Protein AF-0000000086187458 (afdb_homodimer)

Solvent-accessible surface area (backbone atoms only — not comparable to full-atom values): 12341 Å² total; per-residue (Å²): 127,85,78,85,40,53,39,26,27,28,31,33,50,44,62,75,66,49,87,82,40,74,63,48,74,38,45,26,36,29,45,26,16,54,69,41,45,70,71,40,80,53,44,44,32,29,21,45,37,40,68,75,82,82,78,49,85,61,48,40,62,68,43,38,97,63,44,66,68,91,60,76,35,20,31,37,53,88,44,40,30,48,39,29,49,85,36,50,77,46,74,34,38,40,46,38,69,69,41,50,53,58,51,49,54,46,44,22,54,39,45,62,49,68,59,94,127,84,79,84,40,53,40,26,29,30,29,32,48,44,63,74,66,48,86,82,40,75,63,48,77,36,47,25,37,28,46,25,15,56,70,40,46,70,70,40,79,55,44,45,33,29,19,44,38,39,70,74,82,81,80,49,85,62,48,40,60,69,43,36,97,63,45,66,68,92,59,76,34,22,32,38,54,88,44,40,29,47,39,30,48,86,35,51,78,47,75,35,39,40,47,36,70,68,41,51,53,57,51,49,54,46,45,22,56,39,45,60,50,68,61,91

Sequence (232 aa):
MTELRRGSVIWVELDPVRGREQTGRRPALVVASDLYLAQADTLAIVIPGTTTDRGWPNHVPLRGPDLTLSVPTFAMTEQPRTVARDRIVGTAGQVDVATMRDVDLWLRDFLALPGRMTELRRGSVIWVELDPVRGREQTGRRPALVVASDLYLAQADTLAIVIPGTTTDRGWPNHVPLRGPDLTLSVPTFAMTEQPRTVARDRIVGTAGQVDVATMRDVDLWLRDFLALPGR

Secondary structure (DSSP, 8-state):
-PPP-TTEEEEEE--S--TTS--SEEEEEE-S-HHHHHH-TTEEEEEEEES-----TTEEEP--TT---SS--EEETT--EEEEGGGEEEEEEE--HHHHHHHHHHHHHHHT----/-PPP-TTEEEEEE--S--TTS--SEEEEEE-S-HHHHHH-TTEEEEEEEES-----TTEEEP--TT---SS--EEETT--EEEEGGGEEEEEEE--HHHHHHHHHHHHHHHT----

Foldseek 3Di:
DPQDAQQWKFWFADPDDDDPADGGTFIWGFHDHPVRCVVVVFKTKIFGKDLDCPVDQLFQWFADPQFQDPGTITGNLLHIDMDTPVRTDGTGGGGDPVSSVSSVVSNCVNVVPDDD/DPQDAQQWKFWFADPDDDDPADGGTFIWGFHDHPVRCVVVVFKTKIFGKDLDCPVDQLFQWFADPQFQDPGTITGNLLHIDMDTPVRTDGTGGGGDPVSSVSSVVSNCVNVVVDDD

Structure (mmCIF, N/CA/C/O backbone):
data_AF-0000000086187458-model_v1
#
loop_
_entity.id
_entity.type
_entity.pdbx_description
1 polymer 'mRNA interferase'
#
loop_
_atom_site.group_PDB
_atom_site.id
_atom_site.type_symbol
_atom_site.label_atom_id
_atom_site.label_alt_id
_atom_site.label_comp_id
_atom_site.label_asym_id
_atom_site.label_entity_id
_atom_site.label_seq_id
_atom_site.pdbx_PDB_ins_code
_atom_site.Cartn_x
_atom_site.Cartn_y
_atom_site.Cartn_z
_atom_site.occupancy
_atom_site.B_iso_or_equiv
_atom_site.auth_seq_id
_atom_site.auth_comp_id
_atom_site.auth_asym_id
_atom_site.auth_atom_id
_atom_site.pdbx_PDB_model_num
ATOM 1 N N . MET A 1 1 ? 18.422 -17.141 -2.596 1 48.88 1 MET A N 1
ATOM 2 C CA . MET A 1 1 ? 17.047 -16.656 -2.662 1 48.88 1 MET A CA 1
ATOM 3 C C . MET A 1 1 ? 16.828 -15.812 -3.916 1 48.88 1 MET A C 1
ATOM 5 O O . MET A 1 1 ? 17.641 -14.945 -4.242 1 48.88 1 MET A O 1
ATOM 9 N N . THR A 1 2 ? 15.961 -16.281 -4.844 1 64.44 2 THR A N 1
ATOM 10 C CA . THR A 1 2 ? 15.727 -15.57 -6.098 1 64.44 2 THR A CA 1
ATOM 11 C C . THR A 1 2 ? 15.5 -14.086 -5.84 1 64.44 2 THR A C 1
ATOM 13 O O . THR A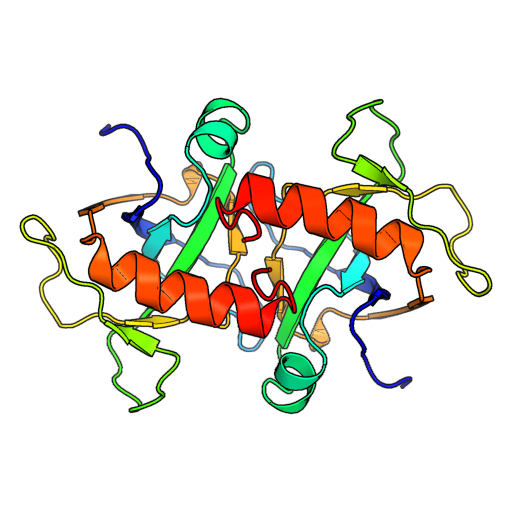 1 2 ? 14.914 -13.711 -4.824 1 64.44 2 THR A O 1
ATOM 16 N N . GLU A 1 3 ? 16.125 -13.297 -6.559 1 87.5 3 GLU A N 1
ATOM 17 C CA . GLU A 1 3 ? 16.031 -11.844 -6.48 1 87.5 3 GLU A CA 1
ATOM 18 C C . GLU A 1 3 ? 14.586 -11.375 -6.637 1 87.5 3 GLU A C 1
ATOM 20 O O . GLU A 1 3 ? 13.883 -11.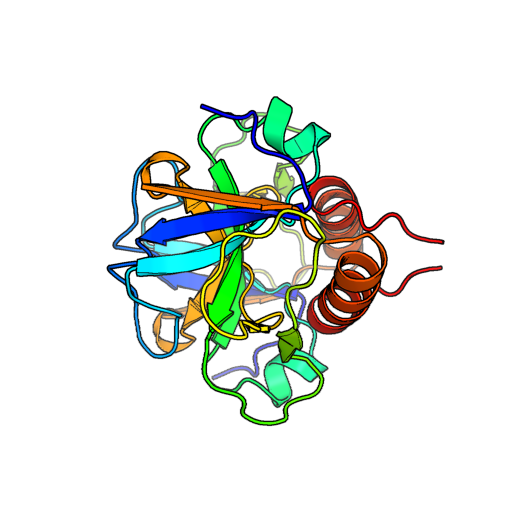797 -7.562 1 87.5 3 GLU A O 1
ATOM 25 N N . LEU A 1 4 ? 14.07 -10.688 -5.684 1 95.69 4 LEU A N 1
ATOM 26 C CA . LEU A 1 4 ? 12.727 -10.125 -5.723 1 95.69 4 LEU A CA 1
ATOM 27 C C . LEU A 1 4 ? 12.586 -9.125 -6.863 1 95.69 4 LEU A C 1
ATOM 29 O O . LEU A 1 4 ? 13.469 -8.289 -7.074 1 95.69 4 LEU A O 1
ATOM 33 N N . ARG A 1 5 ? 11.547 -9.336 -7.715 1 97.38 5 ARG A N 1
ATOM 34 C CA . ARG A 1 5 ? 11.234 -8.422 -8.805 1 97.38 5 ARG A CA 1
ATOM 35 C C . ARG A 1 5 ? 9.75 -8.102 -8.852 1 97.38 5 ARG A C 1
ATOM 37 O O . ARG A 1 5 ? 8.93 -8.852 -8.312 1 97.38 5 ARG A O 1
ATOM 44 N N . ARG A 1 6 ? 9.5 -6.941 -9.508 1 98.5 6 ARG A N 1
ATOM 45 C CA . ARG A 1 6 ? 8.094 -6.676 -9.758 1 98.5 6 ARG A CA 1
ATOM 46 C C . ARG A 1 6 ? 7.453 -7.816 -10.539 1 98.5 6 ARG A C 1
ATOM 48 O O . ARG A 1 6 ? 8.031 -8.312 -11.508 1 98.5 6 ARG A O 1
ATOM 55 N N . GLY A 1 7 ? 6.289 -8.242 -10.062 1 98.62 7 GLY A N 1
ATOM 56 C CA . GLY A 1 7 ? 5.629 -9.375 -10.695 1 98.62 7 GLY A CA 1
ATOM 57 C C . GLY A 1 7 ? 5.949 -10.695 -10.023 1 98.62 7 GLY A C 1
ATOM 58 O O . GLY A 1 7 ? 5.352 -11.727 -10.352 1 98.62 7 GLY A O 1
ATOM 59 N N . SER A 1 8 ? 6.957 -10.734 -9.094 1 98.56 8 SER A N 1
ATOM 60 C CA . SER A 1 8 ? 7.195 -11.938 -8.305 1 98.56 8 SER A CA 1
ATOM 61 C C . SER A 1 8 ? 5.988 -12.289 -7.441 1 98.56 8 SER A C 1
ATOM 63 O O . SER A 1 8 ? 5.348 -11.398 -6.87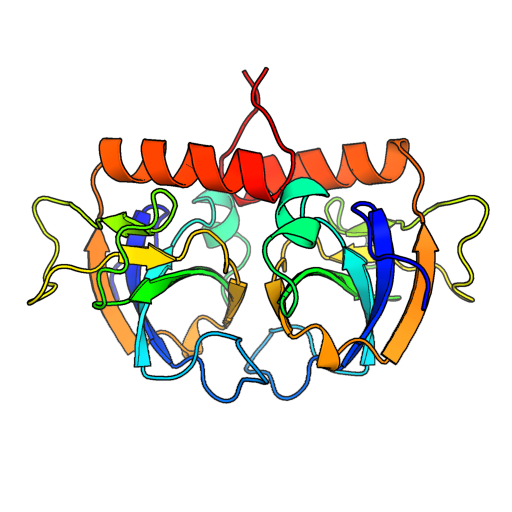5 1 98.56 8 SER A O 1
ATOM 65 N N . VAL A 1 9 ? 5.66 -13.562 -7.387 1 98.81 9 VAL A N 1
ATOM 66 C CA . VAL A 1 9 ? 4.727 -14.055 -6.383 1 98.81 9 VAL A CA 1
ATOM 67 C C . VAL A 1 9 ? 5.5 -14.711 -5.238 1 98.81 9 VAL A C 1
ATOM 69 O O . VAL A 1 9 ? 6.34 -15.586 -5.469 1 98.81 9 VAL A O 1
ATOM 72 N N . ILE A 1 10 ? 5.207 -14.273 -4.016 1 98.62 10 ILE A N 1
ATOM 73 C CA . ILE A 1 10 ? 5.902 -14.742 -2.824 1 98.62 10 ILE A CA 1
ATOM 74 C C . ILE A 1 10 ? 4.891 -15.242 -1.798 1 98.62 10 ILE A C 1
ATOM 76 O O . ILE A 1 10 ? 3.697 -14.953 -1.902 1 98.62 10 ILE A O 1
ATOM 80 N N . TRP A 1 11 ? 5.379 -16.062 -0.857 1 98.5 11 TRP A N 1
ATOM 81 C CA . TRP A 1 11 ? 4.629 -16.391 0.35 1 98.5 11 TRP A CA 1
ATOM 82 C C . TRP A 1 11 ? 4.992 -15.445 1.491 1 98.5 11 TRP A C 1
ATOM 84 O O . TRP A 1 11 ? 6.172 -15.273 1.811 1 98.5 11 TRP A O 1
ATOM 94 N N . VAL A 1 12 ? 3.945 -14.852 2.08 1 98.38 12 VAL A N 1
ATOM 95 C CA . VAL A 1 12 ? 4.195 -13.852 3.111 1 98.38 12 VAL A CA 1
ATOM 96 C C . VAL A 1 12 ? 3.336 -14.148 4.34 1 98.38 12 VAL A C 1
ATOM 98 O O . VAL A 1 12 ? 2.23 -14.68 4.219 1 98.38 12 VAL A O 1
ATOM 101 N N . GLU A 1 13 ? 3.877 -13.773 5.5 1 98.31 13 GLU A N 1
ATOM 102 C CA . GLU A 1 13 ? 3.127 -13.781 6.75 1 98.31 13 GLU A CA 1
ATOM 103 C C . GLU A 1 13 ? 2.67 -12.375 7.133 1 98.31 13 GLU A C 1
ATOM 105 O O . GLU A 1 13 ? 3.49 -11.523 7.48 1 98.31 13 GLU A O 1
ATOM 110 N N . LEU A 1 14 ? 1.355 -12.148 7.184 1 97.62 14 LEU A N 1
ATOM 111 C CA . LEU A 1 14 ? 0.86 -10.781 7.305 1 97.62 14 LEU A CA 1
ATOM 112 C C . LEU A 1 14 ? 0.407 -10.492 8.734 1 97.62 14 LEU A C 1
ATOM 114 O O . LEU A 1 14 ? 0.149 -9.336 9.086 1 97.62 14 LEU A O 1
ATOM 118 N N . ASP A 1 15 ? 0.46 -11.43 9.641 1 95.25 15 ASP A N 1
ATOM 119 C CA . ASP A 1 15 ? 0.008 -11.211 11.016 1 95.25 15 ASP A CA 1
ATOM 120 C C . ASP A 1 15 ? 1.066 -10.477 11.828 1 95.25 15 ASP A C 1
ATOM 122 O O . ASP A 1 15 ? 2.266 -10.648 11.602 1 95.25 15 ASP A O 1
ATOM 126 N N . PRO A 1 16 ? 0.631 -9.742 12.852 1 94.25 16 PRO A N 1
ATOM 127 C CA . PRO A 1 16 ? -0.75 -9.406 13.203 1 94.25 16 PRO A CA 1
ATOM 128 C C . PRO A 1 16 ? -1.327 -8.281 12.352 1 94.25 16 PRO A C 1
ATOM 130 O O . PRO A 1 16 ? -0.575 -7.527 11.727 1 94.25 16 PRO A O 1
ATOM 133 N N . VAL A 1 17 ? -2.582 -8.188 12.18 1 93.5 17 VAL A N 1
ATOM 134 C CA . VAL A 1 17 ? -3.311 -7.152 11.453 1 93.5 17 VAL A CA 1
ATOM 135 C C . VAL A 1 17 ? -4.523 -6.711 12.266 1 93.5 17 VAL A C 1
ATOM 137 O O . VAL A 1 17 ? -4.711 -7.148 13.406 1 93.5 17 VAL A O 1
ATOM 140 N N . ARG A 1 18 ? -5.227 -5.828 11.789 1 93.12 18 ARG A N 1
ATOM 141 C CA . ARG A 1 18 ? -6.422 -5.297 12.438 1 93.12 18 ARG A CA 1
ATOM 142 C C . ARG A 1 18 ? -7.602 -5.266 11.469 1 93.12 18 ARG A C 1
ATOM 144 O O . ARG A 1 18 ? -7.426 -5.027 10.273 1 93.12 18 ARG A O 1
ATOM 151 N N . GLY A 1 19 ? -8.789 -5.535 12.086 1 94.06 19 GLY A N 1
ATOM 152 C CA . GLY A 1 19 ? -10.008 -5.406 11.305 1 94.06 19 GLY A CA 1
ATOM 153 C C . GLY A 1 19 ? -10.016 -6.266 10.055 1 94.06 19 GLY A C 1
ATOM 154 O O . GLY A 1 19 ? -9.727 -7.461 10.117 1 94.06 19 GLY A O 1
ATOM 155 N N . ARG A 1 20 ? -10.344 -5.602 8.82 1 94.94 20 ARG A N 1
ATOM 156 C CA . ARG A 1 20 ? -10.477 -6.344 7.57 1 94.94 20 ARG A CA 1
ATOM 157 C C . ARG A 1 20 ? -9.172 -6.316 6.777 1 94.94 20 ARG A C 1
ATOM 159 O O . ARG A 1 20 ? -9.156 -6.648 5.59 1 94.94 20 ARG A O 1
ATOM 166 N N . GLU A 1 21 ? -8.078 -5.891 7.359 1 96.88 21 GLU A N 1
ATOM 167 C CA . GLU A 1 21 ? -6.766 -6.086 6.75 1 96.88 21 GLU A CA 1
ATOM 168 C C . GLU A 1 21 ? -6.492 -7.562 6.484 1 96.88 21 GLU A C 1
ATOM 170 O O . GLU A 1 21 ? -6.859 -8.422 7.289 1 96.88 21 GLU A O 1
ATOM 175 N N . GLN A 1 22 ? -5.867 -7.82 5.406 1 95.81 22 GLN A N 1
ATOM 176 C CA . GLN A 1 22 ? -5.609 -9.211 5.055 1 95.81 22 GLN A CA 1
ATOM 177 C C . GLN A 1 22 ? -4.637 -9.859 6.043 1 95.81 22 GLN A C 1
ATOM 179 O O . GLN A 1 22 ? -3.604 -9.273 6.375 1 95.81 22 GLN A O 1
ATOM 184 N N . THR A 1 23 ? -4.941 -11.078 6.461 1 95.25 23 THR A N 1
ATOM 185 C CA . THR A 1 23 ? -4.211 -11.773 7.516 1 95.25 23 THR A CA 1
ATOM 186 C C . THR A 1 23 ? -3.652 -13.102 7.004 1 95.25 23 THR A C 1
ATOM 188 O O . THR A 1 23 ? -3.98 -13.531 5.898 1 95.25 23 THR A O 1
ATOM 191 N N . GLY A 1 24 ? -2.732 -13.711 7.859 1 96.5 24 GLY A N 1
ATOM 192 C CA . GLY A 1 24 ? -2.309 -15.086 7.66 1 96.5 24 GLY A CA 1
ATOM 193 C C . GLY A 1 24 ? -1.163 -15.219 6.672 1 96.5 24 GLY A C 1
ATOM 194 O O . GLY A 1 24 ? -0.721 -14.227 6.086 1 96.5 24 GLY A O 1
ATOM 195 N N . ARG A 1 25 ? -0.666 -16.453 6.59 1 97.75 25 ARG A N 1
ATOM 196 C CA . ARG A 1 25 ? 0.302 -16.812 5.562 1 97.75 25 ARG A CA 1
ATOM 197 C C . ARG A 1 25 ? -0.385 -17.016 4.215 1 97.75 25 ARG A C 1
ATOM 199 O O . ARG A 1 25 ? -1.258 -17.891 4.09 1 97.75 25 ARG A O 1
ATOM 206 N N . ARG A 1 26 ? -0.021 -16.359 3.186 1 98.44 26 ARG A N 1
ATOM 207 C CA . ARG A 1 26 ? -0.708 -16.422 1.899 1 98.44 26 ARG A CA 1
ATOM 208 C C . ARG A 1 26 ? 0.21 -15.961 0.77 1 98.44 26 ARG A C 1
ATOM 210 O O . ARG A 1 26 ? 1.246 -15.336 1.018 1 98.44 26 ARG A O 1
ATOM 217 N N . PRO A 1 27 ? -0.089 -16.234 -0.488 1 98.62 27 PRO A N 1
ATOM 218 C CA . PRO A 1 27 ? 0.628 -15.625 -1.611 1 98.62 27 PRO A CA 1
ATOM 219 C C . PRO A 1 27 ? 0.415 -14.117 -1.701 1 98.62 27 PRO A C 1
ATOM 221 O O . PRO A 1 27 ? -0.642 -13.617 -1.309 1 98.62 27 PRO A O 1
ATOM 224 N N . ALA A 1 28 ? 1.365 -13.469 -2.172 1 98.88 28 ALA A N 1
ATOM 225 C CA . ALA A 1 28 ? 1.288 -12.039 -2.471 1 98.88 28 ALA A CA 1
ATOM 226 C C . ALA A 1 28 ? 2.047 -11.703 -3.75 1 98.88 28 ALA A C 1
ATOM 228 O O . ALA A 1 28 ? 3.051 -12.344 -4.07 1 98.88 28 ALA A O 1
ATOM 229 N N . LEU A 1 29 ? 1.544 -10.742 -4.422 1 98.94 29 LEU A N 1
ATOM 230 C CA . LEU A 1 29 ? 2.168 -10.242 -5.645 1 98.94 29 LEU A CA 1
ATOM 231 C C . LEU A 1 29 ? 3.023 -9.016 -5.355 1 98.94 29 LEU A C 1
ATOM 233 O O . LEU A 1 29 ? 2.535 -8.031 -4.797 1 98.94 29 LEU A O 1
ATOM 237 N N . VAL A 1 30 ? 4.27 -9.062 -5.75 1 98.94 30 VAL A N 1
ATOM 238 C CA . VAL A 1 30 ? 5.145 -7.902 -5.617 1 98.94 30 VAL A CA 1
ATOM 239 C C . VAL A 1 30 ? 4.809 -6.879 -6.695 1 98.94 30 VAL A C 1
ATOM 241 O O . VAL A 1 30 ? 4.895 -7.176 -7.891 1 98.94 30 VAL A O 1
ATOM 244 N N . VAL A 1 31 ? 4.477 -5.664 -6.246 1 98.88 31 VAL A N 1
ATOM 245 C CA . VAL A 1 31 ? 4.121 -4.637 -7.215 1 98.88 31 VAL A CA 1
ATOM 246 C C . VAL A 1 31 ? 5.109 -3.475 -7.125 1 98.88 31 VAL A C 1
ATOM 248 O O . VAL A 1 31 ? 5.047 -2.535 -7.922 1 98.88 31 VAL A O 1
ATOM 251 N N . ALA A 1 32 ? 5.984 -3.525 -6.129 1 98.75 32 ALA A N 1
ATOM 252 C CA . ALA A 1 32 ? 7.07 -2.547 -6.09 1 98.75 32 ALA A CA 1
ATOM 253 C C . ALA A 1 32 ? 7.906 -2.607 -7.367 1 98.75 32 ALA A C 1
ATOM 255 O O . ALA A 1 32 ? 8.195 -3.693 -7.875 1 98.75 32 ALA A O 1
ATOM 256 N N . SER A 1 33 ? 8.281 -1.393 -7.855 1 98.5 33 SER A N 1
ATOM 257 C CA . SER A 1 33 ? 9.164 -1.356 -9.016 1 98.5 33 SER A CA 1
ATOM 258 C C . SER A 1 33 ? 10.508 -2.002 -8.695 1 98.5 33 SER A C 1
ATOM 260 O O . SER A 1 33 ? 10.906 -2.086 -7.535 1 98.5 33 SER A O 1
ATOM 262 N N . ASP A 1 34 ? 11.203 -2.387 -9.789 1 97.56 34 ASP A N 1
ATOM 263 C CA . ASP A 1 34 ? 12.531 -2.945 -9.578 1 97.56 34 ASP A CA 1
ATOM 264 C C . ASP A 1 34 ? 13.477 -1.904 -8.984 1 97.56 34 ASP A C 1
ATOM 266 O O . ASP A 1 34 ? 14.344 -2.238 -8.172 1 97.56 34 ASP A O 1
ATOM 270 N N . LEU A 1 35 ? 13.391 -0.688 -9.422 1 96.44 35 LEU A N 1
ATOM 271 C CA . LEU A 1 35 ? 14.195 0.386 -8.852 1 96.44 35 LEU A CA 1
ATOM 272 C C . LEU A 1 35 ? 13.914 0.532 -7.355 1 96.44 35 LEU A C 1
ATOM 274 O O . LEU A 1 35 ? 14.844 0.675 -6.559 1 96.44 35 LEU A O 1
ATOM 278 N N . TYR A 1 36 ? 12.641 0.528 -6.973 1 97.75 36 TYR A N 1
ATOM 279 C CA . TYR A 1 36 ? 12.266 0.536 -5.562 1 97.75 36 TYR A CA 1
ATOM 280 C C . TYR A 1 36 ? 12.922 -0.615 -4.812 1 97.75 36 TYR A C 1
ATOM 282 O O . TYR A 1 36 ? 13.516 -0.413 -3.752 1 97.75 36 TYR A O 1
ATOM 290 N N . LEU A 1 37 ? 12.789 -1.795 -5.344 1 98.25 37 LEU A N 1
ATOM 291 C CA . LEU A 1 37 ? 13.297 -2.996 -4.688 1 98.25 37 LEU A CA 1
ATOM 292 C C . LEU A 1 37 ? 14.812 -2.926 -4.512 1 98.25 37 LEU A C 1
ATOM 294 O O . LEU A 1 37 ? 15.352 -3.453 -3.535 1 98.25 37 LEU A O 1
ATOM 298 N N . ALA A 1 38 ? 15.492 -2.311 -5.406 1 96.88 38 ALA A N 1
ATOM 299 C CA . ALA A 1 38 ? 16.938 -2.158 -5.32 1 96.88 38 ALA A CA 1
ATOM 300 C C . ALA A 1 38 ? 17.328 -1.17 -4.223 1 96.88 38 ALA A C 1
ATOM 302 O O . ALA A 1 38 ? 18.359 -1.325 -3.572 1 96.88 38 ALA A O 1
ATOM 303 N N . GLN A 1 39 ? 16.516 -0.169 -3.979 1 95.81 39 GLN A N 1
ATOM 304 C CA . GLN A 1 39 ? 16.844 0.909 -3.051 1 95.81 39 GLN A CA 1
ATOM 305 C C . GLN A 1 39 ? 16.344 0.595 -1.644 1 95.81 39 GLN A C 1
ATOM 307 O O . GLN A 1 39 ? 17.016 0.909 -0.657 1 95.81 39 GLN A O 1
ATOM 312 N N . ALA A 1 40 ? 15.156 0.095 -1.551 1 94 40 ALA A N 1
ATOM 313 C CA . ALA A 1 40 ? 14.562 -0.298 -0.274 1 94 40 ALA A CA 1
ATOM 314 C C . ALA A 1 40 ? 14.875 -1.756 0.05 1 94 40 ALA A C 1
ATOM 316 O O . ALA A 1 40 ? 14.039 -2.639 -0.16 1 94 40 ALA A O 1
ATOM 317 N N . ASP A 1 41 ? 15.844 -2.051 0.746 1 93 41 ASP A N 1
ATOM 318 C CA . ASP A 1 41 ? 16.391 -3.402 0.828 1 93 41 ASP A CA 1
ATOM 319 C C . ASP A 1 41 ? 15.695 -4.211 1.92 1 93 41 ASP A C 1
ATOM 321 O O . ASP A 1 41 ? 15.922 -5.414 2.053 1 93 41 ASP A O 1
ATOM 325 N N . THR A 1 42 ? 14.852 -3.596 2.709 1 97 42 THR A N 1
ATOM 326 C CA . THR A 1 42 ? 14.195 -4.352 3.771 1 97 42 THR A CA 1
ATOM 327 C C . THR A 1 42 ? 12.68 -4.32 3.602 1 97 42 THR A C 1
ATOM 329 O O . THR A 1 42 ? 11.945 -4.871 4.426 1 97 42 THR A O 1
ATOM 332 N N . LEU A 1 43 ? 12.219 -3.631 2.562 1 98.25 43 LEU A N 1
ATOM 333 C CA . LEU A 1 43 ? 10.781 -3.471 2.361 1 98.25 43 LEU A CA 1
ATOM 334 C C . LEU A 1 43 ? 10.375 -3.91 0.958 1 98.25 43 LEU A C 1
ATOM 336 O O . LEU A 1 43 ? 11.219 -3.971 0.056 1 98.25 43 LEU A O 1
ATOM 340 N N . ALA A 1 44 ? 9.211 -4.223 0.79 1 98.69 44 ALA A N 1
ATOM 341 C CA . ALA A 1 44 ? 8.539 -4.453 -0.488 1 98.69 44 ALA A CA 1
ATOM 342 C C . ALA A 1 44 ? 7.09 -3.992 -0.438 1 98.69 44 ALA A C 1
ATOM 344 O O . ALA A 1 44 ? 6.477 -3.959 0.632 1 98.69 44 ALA A O 1
ATOM 345 N N . ILE A 1 45 ? 6.57 -3.586 -1.548 1 98.94 45 ILE A N 1
ATOM 346 C CA . ILE A 1 45 ? 5.145 -3.312 -1.688 1 98.94 45 ILE A CA 1
ATOM 347 C C . ILE A 1 45 ? 4.461 -4.48 -2.393 1 98.94 45 ILE A C 1
ATOM 349 O O . ILE A 1 45 ? 4.883 -4.898 -3.475 1 98.94 45 ILE A O 1
ATOM 353 N N . VAL A 1 46 ? 3.387 -4.984 -1.764 1 98.94 46 VAL A N 1
ATOM 354 C CA . VAL A 1 46 ? 2.787 -6.211 -2.273 1 98.94 46 VAL A CA 1
ATOM 355 C C . VAL A 1 46 ? 1.267 -6.07 -2.305 1 98.94 46 VAL A C 1
ATOM 357 O O . VAL A 1 46 ? 0.713 -5.129 -1.729 1 98.94 46 VAL A O 1
ATOM 360 N N . ILE A 1 47 ? 0.684 -6.934 -3.031 1 98.94 47 ILE A N 1
ATOM 361 C CA . ILE A 1 47 ? -0.756 -7.16 -3 1 98.94 47 ILE A CA 1
ATOM 362 C C . ILE A 1 47 ? -1.042 -8.586 -2.521 1 98.94 47 ILE A C 1
ATOM 364 O O . ILE A 1 47 ? -0.604 -9.555 -3.145 1 98.94 47 ILE A O 1
ATOM 368 N N . PRO A 1 48 ? -1.814 -8.773 -1.447 1 98.94 48 PRO A N 1
ATOM 369 C CA . PRO A 1 48 ? -2.131 -10.117 -0.959 1 98.94 48 PRO A CA 1
ATOM 370 C C . PRO A 1 48 ? -2.99 -10.914 -1.938 1 98.94 48 PRO A C 1
ATOM 372 O O . PRO A 1 48 ? -3.777 -10.328 -2.688 1 98.94 48 PRO A O 1
ATOM 375 N N . GLY A 1 49 ? -2.797 -12.203 -1.933 1 98.75 49 GLY A N 1
ATOM 376 C CA . GLY A 1 49 ? -3.59 -13.117 -2.736 1 98.75 49 GLY A CA 1
ATOM 377 C C . GLY A 1 49 ? -4.648 -13.852 -1.934 1 98.75 49 GLY A C 1
ATOM 378 O O . GLY A 1 49 ? -4.496 -14.047 -0.727 1 98.75 49 GLY A O 1
ATOM 379 N N . THR A 1 50 ? -5.688 -14.234 -2.551 1 98.56 50 THR A N 1
ATOM 380 C CA . THR A 1 50 ? -6.73 -15.078 -1.975 1 98.56 50 THR A CA 1
ATOM 381 C C . THR A 1 50 ? -7.086 -16.219 -2.92 1 98.56 50 THR A C 1
ATOM 383 O O . THR A 1 50 ? -6.949 -16.094 -4.137 1 98.56 50 THR A O 1
ATOM 386 N N . THR A 1 51 ? -7.5 -17.312 -2.367 1 98.19 51 THR A N 1
ATOM 387 C CA . THR A 1 51 ? -7.949 -18.438 -3.18 1 98.19 51 THR A CA 1
ATOM 388 C C . THR A 1 51 ? -9.469 -18.438 -3.318 1 98.19 51 THR A C 1
ATOM 390 O O . THR A 1 51 ? -10.039 -19.281 -4.016 1 98.19 51 THR A O 1
ATOM 393 N N . THR A 1 52 ? -10.133 -17.547 -2.658 1 97.69 52 THR A N 1
ATOM 394 C CA . THR A 1 52 ? -11.578 -17.422 -2.77 1 97.69 52 THR A CA 1
ATOM 395 C C . THR A 1 52 ? -11.961 -16.609 -4.004 1 97.69 52 THR A C 1
ATOM 397 O O . THR A 1 52 ? -11.57 -15.453 -4.133 1 97.69 52 THR A O 1
ATOM 400 N N . ASP A 1 53 ? -12.703 -17.188 -4.848 1 96.94 53 ASP A N 1
ATOM 401 C CA . ASP A 1 53 ? -13.234 -16.484 -6.012 1 96.94 53 ASP A CA 1
ATOM 402 C C . ASP A 1 53 ? -14.555 -15.797 -5.688 1 96.94 53 ASP A C 1
ATOM 404 O O . ASP A 1 53 ? -15.609 -16.438 -5.699 1 96.94 53 ASP A O 1
ATOM 408 N N . ARG A 1 54 ? -14.531 -14.586 -5.512 1 95.69 54 ARG A N 1
ATOM 409 C CA . ARG A 1 54 ? -15.734 -13.828 -5.195 1 95.69 54 ARG A CA 1
ATOM 410 C C . ARG A 1 54 ? -16.391 -13.297 -6.461 1 95.69 54 ARG A C 1
ATOM 412 O O . ARG A 1 54 ? -17.5 -12.75 -6.41 1 95.69 54 ARG A O 1
ATOM 419 N N . GLY A 1 55 ? -15.695 -13.406 -7.543 1 96.81 55 GLY A N 1
ATOM 420 C CA . GLY A 1 55 ? -16.203 -12.867 -8.789 1 96.81 55 GLY A CA 1
ATOM 421 C C . GLY A 1 55 ? -16.016 -11.367 -8.914 1 96.81 55 GLY A C 1
ATOM 422 O O . GLY A 1 55 ? -16.672 -10.719 -9.734 1 96.81 55 GLY A O 1
ATOM 423 N N . TRP A 1 56 ? -15.305 -10.789 -8.094 1 97.5 56 TRP A N 1
ATOM 424 C CA . TRP A 1 56 ? -15.031 -9.359 -8.164 1 97.5 56 TRP A CA 1
ATOM 425 C C . TRP A 1 56 ? -14.031 -9.055 -9.273 1 97.5 56 TRP A C 1
ATOM 427 O O . TRP A 1 56 ? -12.969 -9.68 -9.352 1 97.5 56 TRP A O 1
ATOM 437 N N . PRO A 1 57 ? -14.273 -8.07 -10.117 1 97.75 57 PRO A N 1
ATOM 438 C CA . PRO A 1 57 ? -13.367 -7.777 -11.234 1 97.75 57 PRO A CA 1
ATOM 439 C C . PRO A 1 57 ? -11.984 -7.34 -10.766 1 97.75 57 PRO A C 1
ATOM 441 O O . PRO A 1 57 ? -10.992 -7.562 -11.469 1 97.75 57 PRO A O 1
ATOM 444 N N . ASN A 1 58 ? -11.93 -6.766 -9.633 1 98.38 58 ASN A N 1
ATOM 445 C CA . ASN A 1 58 ? -10.641 -6.266 -9.164 1 98.38 58 ASN A CA 1
ATOM 446 C C . ASN A 1 58 ? -9.805 -7.379 -8.539 1 98.38 58 ASN A C 1
ATOM 448 O O . ASN A 1 58 ? -8.633 -7.176 -8.211 1 98.38 58 ASN A O 1
ATOM 452 N N . HIS A 1 59 ? -10.32 -8.57 -8.242 1 98.75 59 HIS A N 1
ATOM 453 C CA . HIS A 1 59 ? -9.547 -9.75 -7.883 1 98.75 59 HIS A CA 1
ATOM 454 C C . HIS A 1 59 ? -8.945 -10.414 -9.117 1 98.75 59 HIS A C 1
ATOM 456 O O . HIS A 1 59 ? -9.57 -11.281 -9.727 1 98.75 59 HIS A O 1
ATOM 462 N N . VAL A 1 60 ? -7.738 -10.07 -9.383 1 98.88 60 VAL A N 1
ATOM 463 C CA . VAL A 1 60 ? -7.086 -10.453 -10.633 1 98.88 60 VAL A CA 1
ATOM 464 C C . VAL A 1 60 ? -6.434 -11.82 -10.477 1 98.88 60 VAL A C 1
ATOM 466 O O . VAL A 1 60 ? -5.613 -12.031 -9.578 1 98.88 60 VAL A O 1
ATOM 469 N N . PRO A 1 61 ? -6.785 -12.742 -11.359 1 98.81 61 PRO A N 1
ATOM 470 C CA . PRO A 1 61 ? -6.113 -14.047 -11.273 1 98.81 61 PRO A CA 1
ATOM 471 C C . PRO A 1 61 ? -4.609 -13.945 -11.508 1 98.81 61 PRO A C 1
ATOM 473 O O . PRO A 1 61 ? -4.168 -13.242 -12.422 1 98.81 61 PRO A O 1
ATOM 476 N N . LEU A 1 62 ? -3.879 -14.625 -10.633 1 98.88 62 LEU A N 1
ATOM 477 C CA . LEU A 1 62 ? -2.438 -14.742 -10.828 1 98.88 62 LEU A CA 1
ATOM 478 C C . LEU A 1 62 ? -2.111 -15.828 -11.852 1 98.88 62 LEU A C 1
ATOM 480 O O . LEU A 1 62 ? -2.43 -17 -11.641 1 98.88 62 LEU A O 1
ATOM 484 N N . ARG A 1 63 ? -1.472 -15.391 -12.945 1 98.44 63 ARG A N 1
ATOM 485 C CA . ARG A 1 63 ? -1.116 -16.297 -14.031 1 98.44 63 ARG A CA 1
ATOM 486 C C . ARG A 1 63 ? 0.348 -16.141 -14.422 1 98.44 63 ARG A C 1
ATOM 488 O O . ARG A 1 63 ? 0.884 -15.031 -14.398 1 98.44 63 ARG A O 1
ATOM 495 N N . GLY A 1 64 ? 0.987 -17.156 -14.734 1 97.12 64 GLY A N 1
ATOM 496 C CA . GLY A 1 64 ? 2.361 -17.203 -15.203 1 97.12 64 GLY A CA 1
ATOM 497 C C . GLY A 1 64 ? 2.861 -18.609 -15.445 1 97.12 64 GLY A C 1
ATOM 498 O O . GLY A 1 64 ? 2.393 -19.562 -14.812 1 97.12 64 GLY A O 1
ATOM 499 N N . PRO A 1 65 ? 3.779 -18.797 -16.438 1 93.69 65 PRO A N 1
ATOM 500 C CA . PRO A 1 65 ? 4.203 -20.125 -16.859 1 93.69 65 PRO A CA 1
ATOM 501 C C . PRO A 1 65 ? 4.957 -20.891 -15.773 1 93.69 65 PRO A C 1
ATOM 503 O O . PRO A 1 65 ? 4.969 -22.109 -15.758 1 93.69 65 PRO A O 1
ATOM 506 N N . ASP A 1 66 ? 5.527 -20.234 -14.805 1 92.38 66 ASP A N 1
ATOM 507 C CA . ASP A 1 66 ? 6.371 -20.906 -13.82 1 92.38 66 ASP A CA 1
ATOM 508 C C . ASP A 1 66 ? 5.824 -20.719 -12.406 1 92.38 66 ASP A C 1
ATOM 510 O O . ASP A 1 66 ? 6.562 -20.828 -11.43 1 92.38 66 ASP A O 1
ATOM 514 N N . LEU A 1 67 ? 4.566 -20.328 -12.336 1 96.88 67 LEU A N 1
ATOM 515 C CA . LEU A 1 67 ? 3.965 -20.172 -11.016 1 96.88 67 LEU A CA 1
ATOM 516 C C . LEU A 1 67 ? 3.752 -21.531 -10.359 1 96.88 67 LEU A C 1
ATOM 518 O O . LEU A 1 67 ? 3.279 -22.469 -11 1 96.88 67 LEU A O 1
ATOM 522 N N . THR A 1 68 ? 4.035 -21.641 -9.086 1 97.62 68 THR A N 1
ATOM 523 C CA . THR A 1 68 ? 3.969 -22.922 -8.383 1 97.62 68 THR A CA 1
ATOM 524 C C . THR A 1 68 ? 2.771 -22.953 -7.434 1 97.62 68 THR A C 1
ATOM 526 O O . THR A 1 68 ? 2.732 -23.75 -6.504 1 97.62 68 THR A O 1
ATOM 529 N N . LEU A 1 69 ? 1.853 -22.156 -7.598 1 97.31 69 LEU A N 1
ATOM 530 C CA . LEU A 1 69 ? 0.629 -22.156 -6.805 1 97.31 69 LEU A CA 1
ATOM 531 C C . LEU A 1 69 ? -0.237 -23.359 -7.148 1 97.31 69 LEU A C 1
ATOM 533 O O . LEU A 1 69 ? -0.471 -23.656 -8.32 1 97.31 69 LEU A O 1
ATOM 537 N N . SER A 1 70 ? -0.774 -24.078 -6.215 1 95.56 70 SER A N 1
ATOM 538 C CA . SER A 1 70 ? -1.498 -25.328 -6.398 1 95.56 70 SER A CA 1
ATOM 539 C C . SER A 1 70 ? -2.967 -25.078 -6.727 1 95.56 70 SER A C 1
ATOM 541 O O . SER A 1 70 ? -3.662 -25.969 -7.215 1 95.56 70 SER A O 1
ATOM 543 N N . VAL A 1 71 ? -3.488 -23.969 -6.387 1 97 71 VAL A N 1
ATOM 544 C CA . VAL A 1 71 ? -4.879 -23.594 -6.641 1 97 71 VAL A CA 1
ATOM 545 C C . VAL A 1 71 ? -4.949 -22.188 -7.23 1 97 71 VAL A C 1
ATOM 547 O O . VAL A 1 71 ? -4.055 -21.375 -7.004 1 97 71 VAL A O 1
ATOM 550 N N . PRO A 1 72 ? -6.074 -21.953 -8.047 1 97.94 72 PRO A N 1
ATOM 551 C CA . PRO A 1 72 ? -6.246 -20.578 -8.531 1 97.94 72 PRO A CA 1
ATOM 552 C C . PRO A 1 72 ? -6.195 -19.547 -7.414 1 97.94 72 PRO A C 1
ATOM 554 O O . PRO A 1 72 ? -6.797 -19.734 -6.355 1 97.94 72 PRO A O 1
ATOM 557 N N . THR A 1 73 ? -5.395 -18.578 -7.609 1 98.69 73 THR A N 1
ATOM 558 C CA . THR A 1 73 ? -5.168 -17.516 -6.641 1 98.69 73 THR A CA 1
ATOM 559 C C . THR A 1 73 ? -5.383 -16.141 -7.281 1 98.69 73 THR A C 1
ATOM 561 O O . THR A 1 73 ? -5.004 -15.93 -8.43 1 98.69 73 THR A O 1
ATOM 564 N N . PHE A 1 74 ? -6 -15.211 -6.551 1 98.94 74 PHE A N 1
ATOM 565 C CA . PHE A 1 74 ? -6.367 -13.891 -7.055 1 98.94 74 PHE A CA 1
ATOM 566 C C . PHE A 1 74 ? -5.703 -12.797 -6.23 1 98.94 74 PHE A C 1
ATOM 568 O O . PHE A 1 74 ? -5.715 -12.844 -5 1 98.94 74 PHE A O 1
ATOM 575 N N . ALA A 1 75 ? -5.105 -11.836 -6.887 1 98.88 75 ALA A N 1
ATOM 576 C CA . ALA A 1 75 ? -4.574 -10.656 -6.219 1 98.88 75 ALA A CA 1
ATOM 577 C C . ALA A 1 75 ? -5.699 -9.727 -5.773 1 98.88 75 ALA A C 1
ATOM 579 O O . ALA A 1 75 ? -6.535 -9.32 -6.582 1 98.88 75 ALA A O 1
ATOM 580 N N . MET A 1 76 ? -5.723 -9.438 -4.504 1 98.88 76 MET A N 1
ATOM 581 C CA . MET A 1 76 ? -6.695 -8.5 -3.955 1 98.88 76 MET A CA 1
ATOM 582 C C . MET A 1 76 ? -6.211 -7.059 -4.121 1 98.88 76 MET A C 1
ATOM 584 O O . MET A 1 76 ? -5.742 -6.445 -3.16 1 98.88 76 MET A O 1
ATOM 588 N N . THR A 1 77 ? -6.43 -6.48 -5.301 1 98.81 77 THR A N 1
ATOM 589 C CA . THR A 1 77 ? -5.785 -5.246 -5.73 1 98.81 77 THR A CA 1
ATOM 590 C C . THR A 1 77 ? -6.227 -4.074 -4.859 1 98.81 77 THR A C 1
ATOM 592 O O . THR A 1 77 ? -5.586 -3.02 -4.855 1 98.81 77 THR A O 1
ATOM 595 N N . GLU A 1 78 ? -7.234 -4.215 -4.094 1 98.69 78 GLU A N 1
ATOM 596 C CA . GLU A 1 78 ? -7.699 -3.146 -3.213 1 98.69 78 GLU A CA 1
ATOM 597 C C . GLU A 1 78 ? -6.883 -3.096 -1.926 1 98.69 78 GLU A C 1
ATOM 599 O O . GLU A 1 78 ? -7.043 -2.18 -1.116 1 98.69 78 GLU A O 1
ATOM 604 N N . GLN A 1 79 ? -5.93 -4 -1.746 1 98.75 79 GLN A N 1
ATOM 605 C CA . GLN A 1 79 ? -5.238 -4.031 -0.461 1 98.75 79 GLN A CA 1
ATOM 606 C C . GLN A 1 79 ? -3.727 -4.066 -0.651 1 98.75 79 GLN A C 1
ATOM 608 O O . GLN A 1 79 ? -3.041 -4.91 -0.067 1 98.75 79 GLN A O 1
ATOM 613 N N . PRO A 1 80 ? -3.188 -3.055 -1.426 1 98.88 80 PRO A N 1
ATOM 614 C CA . PRO A 1 80 ? -1.726 -2.98 -1.438 1 98.88 80 PRO A CA 1
ATOM 615 C C . PRO A 1 80 ? -1.139 -2.656 -0.067 1 98.88 80 PRO A C 1
ATOM 617 O O . PRO A 1 80 ? -1.771 -1.959 0.73 1 98.88 80 PRO A O 1
ATOM 620 N N . ARG A 1 81 ? 0.079 -3.15 0.15 1 98.38 81 ARG A N 1
ATOM 621 C CA . ARG A 1 81 ? 0.705 -2.889 1.441 1 98.38 81 ARG A CA 1
ATOM 622 C C . ARG A 1 81 ? 2.223 -3.012 1.351 1 98.38 81 ARG A C 1
ATOM 624 O O . ARG A 1 81 ? 2.738 -3.904 0.673 1 98.38 81 ARG A O 1
ATOM 631 N N . THR A 1 82 ? 2.846 -2.08 1.988 1 98.81 82 THR A N 1
ATOM 632 C CA . THR A 1 82 ? 4.277 -2.225 2.23 1 98.81 82 THR A CA 1
ATOM 633 C C . THR A 1 82 ? 4.535 -3.223 3.355 1 98.81 82 THR A C 1
ATOM 635 O O . THR A 1 82 ? 3.91 -3.145 4.418 1 98.81 82 THR A O 1
ATOM 638 N N . VAL A 1 83 ? 5.469 -4.137 3.162 1 98.44 83 VAL A N 1
ATOM 639 C CA . VAL A 1 83 ? 5.789 -5.133 4.176 1 98.44 83 VAL A CA 1
ATOM 640 C C . VAL A 1 83 ? 7.305 -5.234 4.336 1 98.44 83 VAL A C 1
ATOM 642 O O . VAL A 1 83 ? 8.055 -4.977 3.393 1 98.44 83 VAL A O 1
ATOM 645 N N . ALA A 1 84 ? 7.68 -5.609 5.586 1 98.19 84 ALA A N 1
ATOM 646 C CA . ALA A 1 84 ? 9.07 -6.016 5.777 1 98.19 84 ALA A CA 1
ATOM 647 C C . ALA A 1 84 ? 9.383 -7.277 4.977 1 98.19 84 ALA A C 1
ATOM 649 O O . ALA A 1 84 ? 8.586 -8.219 4.945 1 98.19 84 ALA A O 1
ATOM 650 N N . ARG A 1 85 ? 10.555 -7.277 4.402 1 97.81 85 ARG A N 1
ATOM 651 C CA . ARG A 1 85 ? 10.93 -8.43 3.596 1 97.81 85 ARG A CA 1
ATOM 652 C C . ARG A 1 85 ? 11.141 -9.664 4.465 1 97.81 85 ARG A C 1
ATOM 654 O O . ARG A 1 85 ? 11.109 -10.797 3.971 1 97.81 85 ARG A O 1
ATOM 661 N N . ASP A 1 86 ? 11.359 -9.531 5.754 1 96.88 86 ASP A N 1
ATOM 662 C CA . ASP A 1 86 ? 11.539 -10.68 6.637 1 96.88 86 ASP A CA 1
ATOM 663 C C . ASP A 1 86 ? 10.211 -11.406 6.855 1 96.88 86 ASP A C 1
ATOM 665 O O . ASP A 1 86 ? 10.188 -12.484 7.457 1 96.88 86 ASP A O 1
ATOM 669 N N . ARG A 1 87 ? 9.102 -10.867 6.344 1 97.69 87 ARG A N 1
ATOM 670 C CA . ARG A 1 87 ? 7.82 -11.562 6.359 1 97.69 87 ARG A CA 1
ATOM 671 C C . ARG A 1 87 ? 7.746 -12.594 5.238 1 97.69 87 ARG A C 1
ATOM 673 O O . ARG A 1 87 ? 6.852 -13.445 5.227 1 97.69 87 ARG A O 1
ATOM 680 N N . ILE A 1 88 ? 8.602 -12.445 4.27 1 97.81 88 ILE A N 1
ATOM 681 C CA . ILE A 1 88 ? 8.594 -13.344 3.121 1 97.81 88 ILE A CA 1
ATOM 682 C C . ILE A 1 88 ? 9.164 -14.703 3.527 1 97.81 88 ILE A C 1
ATOM 684 O O . ILE A 1 88 ? 10.297 -14.789 4.012 1 97.81 88 ILE A O 1
ATOM 688 N N . VAL A 1 89 ? 8.461 -15.766 3.258 1 97.81 89 VAL A N 1
ATOM 689 C CA . VAL A 1 89 ? 8.867 -17.078 3.758 1 97.81 89 VAL A CA 1
ATOM 690 C C . VAL A 1 89 ? 9.008 -18.047 2.59 1 97.81 89 VAL A C 1
ATOM 692 O O . VAL A 1 89 ? 9.258 -19.234 2.795 1 97.81 89 VAL A O 1
ATOM 695 N N . GLY A 1 90 ? 8.82 -17.562 1.401 1 97.06 90 GLY A N 1
ATOM 696 C CA . GLY A 1 90 ? 8.977 -18.406 0.22 1 97.06 90 GLY A CA 1
ATOM 697 C C . GLY A 1 90 ? 8.641 -17.672 -1.07 1 97.06 90 GLY A C 1
ATOM 698 O O . GLY A 1 90 ? 8.164 -16.547 -1.045 1 97.06 90 GLY A O 1
ATOM 699 N N . THR A 1 91 ? 8.969 -18.297 -2.186 1 97.12 91 THR A N 1
ATOM 700 C CA . THR A 1 91 ? 8.656 -17.781 -3.514 1 97.12 91 THR A CA 1
ATOM 701 C C . THR A 1 91 ? 7.773 -18.766 -4.281 1 97.12 91 THR A C 1
ATOM 703 O O . THR A 1 91 ? 7.836 -19.969 -4.051 1 97.12 91 THR A O 1
ATOM 706 N N . ALA A 1 92 ? 6.953 -18.188 -5.129 1 98 92 ALA A N 1
ATOM 707 C CA . ALA A 1 92 ? 6.031 -19.016 -5.891 1 98 92 ALA A CA 1
ATOM 708 C C . ALA A 1 92 ? 6.109 -18.703 -7.383 1 98 92 ALA A C 1
ATOM 710 O O . ALA A 1 92 ? 5.215 -19.062 -8.148 1 98 92 ALA A O 1
ATOM 711 N N . GLY A 1 93 ? 7.082 -17.953 -7.84 1 97.62 93 GLY A N 1
ATOM 712 C CA . GLY A 1 93 ? 7.273 -17.688 -9.258 1 97.62 93 GLY A CA 1
ATOM 713 C C . GLY A 1 93 ? 6.977 -16.25 -9.641 1 97.62 93 GLY A C 1
ATOM 714 O O . GLY A 1 93 ? 7.141 -15.336 -8.836 1 97.62 93 GLY A O 1
ATOM 715 N N . GLN A 1 94 ? 6.672 -16.031 -11.023 1 98.06 94 GLN A N 1
ATOM 716 C CA . GLN A 1 94 ? 6.395 -14.727 -11.609 1 98.06 94 GLN A CA 1
ATOM 717 C C . GLN A 1 94 ? 5.117 -14.758 -12.445 1 98.06 94 GLN A C 1
ATOM 719 O O . GLN A 1 94 ? 4.871 -15.719 -13.172 1 98.06 94 GLN A O 1
ATOM 724 N N . VAL A 1 95 ? 4.398 -13.695 -12.305 1 98.69 95 VAL A N 1
ATOM 725 C CA . VAL A 1 95 ? 3.217 -13.594 -13.148 1 98.69 95 VAL A CA 1
ATOM 726 C C . VAL A 1 95 ? 3.617 -13.133 -14.547 1 98.69 95 VAL A C 1
ATOM 728 O O . VAL A 1 95 ? 4.715 -12.609 -14.742 1 98.69 95 VAL A O 1
ATOM 731 N N . ASP A 1 96 ? 2.672 -13.32 -15.492 1 98.44 96 ASP A N 1
ATOM 732 C CA . ASP A 1 96 ? 2.926 -12.867 -16.859 1 98.44 96 ASP A CA 1
ATOM 733 C C . ASP A 1 96 ? 2.58 -11.383 -17.016 1 98.44 96 ASP A C 1
ATOM 735 O O . ASP A 1 96 ? 2.039 -10.766 -16.094 1 98.44 96 ASP A O 1
ATOM 739 N N . VAL A 1 97 ? 2.9 -10.852 -18.172 1 97.75 97 VAL A N 1
ATOM 740 C CA . VAL A 1 97 ? 2.754 -9.43 -18.469 1 97.75 97 VAL A CA 1
ATOM 741 C C . VAL A 1 97 ? 1.275 -9.047 -18.453 1 97.75 97 VAL A C 1
ATOM 743 O O . VAL A 1 97 ? 0.913 -7.945 -18.047 1 97.75 97 VAL A O 1
ATOM 746 N N . ALA A 1 98 ? 0.421 -9.922 -18.969 1 98.31 98 ALA A N 1
ATOM 747 C CA . ALA A 1 98 ? -1.012 -9.641 -19.016 1 98.31 98 ALA A CA 1
ATOM 748 C C . ALA A 1 98 ? -1.583 -9.469 -17.609 1 98.31 98 ALA A C 1
ATOM 750 O O . ALA A 1 98 ? -2.41 -8.586 -17.375 1 98.31 98 ALA A O 1
ATOM 751 N N . THR A 1 99 ? -1.188 -10.305 -16.703 1 98.62 99 THR A N 1
ATOM 752 C CA . THR A 1 99 ? -1.615 -10.188 -15.312 1 98.62 99 THR A CA 1
ATOM 753 C C . THR A 1 99 ? -1.207 -8.836 -14.734 1 98.62 99 THR A C 1
ATOM 755 O O . THR A 1 99 ? -2.021 -8.141 -14.125 1 98.62 99 THR A O 1
ATOM 758 N N . MET A 1 100 ? 0.016 -8.438 -15.008 1 98.5 100 MET A N 1
ATOM 759 C CA . MET A 1 100 ? 0.493 -7.168 -14.469 1 98.5 100 MET A CA 1
ATOM 760 C C . MET A 1 100 ? -0.287 -6 -15.062 1 98.5 100 MET A C 1
ATOM 762 O O . MET A 1 100 ? -0.549 -5.012 -14.375 1 98.5 100 MET A O 1
ATOM 766 N N . ARG A 1 101 ? -0.621 -6.086 -16.312 1 97.69 101 ARG A N 1
ATOM 767 C CA . ARG A 1 101 ? -1.412 -5.039 -16.938 1 97.69 101 ARG A CA 1
ATOM 768 C C . ARG A 1 101 ? -2.764 -4.879 -16.25 1 97.69 101 ARG A C 1
ATOM 770 O O . ARG A 1 101 ? -3.203 -3.76 -15.992 1 97.69 101 ARG A O 1
ATOM 777 N N . ASP A 1 102 ? -3.389 -5.992 -16 1 98.25 102 ASP A N 1
ATOM 778 C CA . ASP A 1 102 ? -4.676 -5.953 -15.32 1 98.25 102 ASP A CA 1
ATOM 779 C C . ASP A 1 102 ? -4.535 -5.352 -13.922 1 98.25 102 ASP A C 1
ATOM 781 O O . ASP A 1 102 ? -5.344 -4.516 -13.516 1 98.25 102 ASP A O 1
ATOM 785 N N . VAL A 1 103 ? -3.512 -5.77 -13.172 1 98.56 103 VAL A N 1
ATOM 786 C CA . VAL A 1 103 ? -3.256 -5.277 -11.82 1 98.56 103 VAL A CA 1
ATOM 787 C C . VAL A 1 103 ? -2.988 -3.775 -11.859 1 98.56 103 VAL A C 1
ATOM 789 O O . VAL A 1 103 ? -3.5 -3.025 -11.023 1 98.56 103 VAL A O 1
ATOM 792 N N . ASP A 1 104 ? -2.213 -3.324 -12.883 1 98.19 104 ASP A N 1
ATOM 793 C CA . ASP A 1 104 ? -1.878 -1.909 -13.016 1 98.19 104 ASP A CA 1
ATOM 794 C C . ASP A 1 104 ? -3.137 -1.062 -13.188 1 98.19 104 ASP A C 1
ATOM 796 O O . ASP A 1 104 ? -3.227 0.043 -12.641 1 98.19 104 ASP A O 1
ATOM 800 N N . LEU A 1 105 ? -4.074 -1.501 -13.93 1 97.31 105 LEU A N 1
ATOM 801 C CA . LEU A 1 105 ? -5.316 -0.77 -14.148 1 97.31 105 LEU A CA 1
ATOM 802 C C . LEU A 1 105 ? -6.039 -0.514 -12.828 1 97.31 105 LEU A C 1
ATOM 804 O O . LEU A 1 105 ? -6.504 0.6 -12.578 1 97.31 105 LEU A O 1
ATOM 808 N N . TRP A 1 106 ? -6.105 -1.507 -12.016 1 98.06 106 TRP A N 1
ATOM 809 C CA . TRP A 1 106 ? -6.824 -1.372 -10.758 1 98.06 106 TRP A CA 1
ATOM 810 C C . TRP A 1 106 ? -6.039 -0.514 -9.766 1 98.06 106 TRP A C 1
ATOM 812 O O . TRP A 1 106 ? -6.621 0.288 -9.031 1 98.06 106 TRP A O 1
ATOM 822 N N . LEU A 1 107 ? -4.703 -0.697 -9.719 1 98.44 107 LEU A N 1
ATOM 823 C CA . LEU A 1 107 ? -3.891 0.169 -8.875 1 98.44 107 LEU A CA 1
ATOM 824 C C . LEU A 1 107 ? -4.082 1.634 -9.25 1 98.44 107 LEU A C 1
ATOM 826 O O . LEU A 1 107 ? -4.238 2.49 -8.375 1 98.44 107 LEU A O 1
ATOM 830 N N . ARG A 1 108 ? -4.074 1.892 -10.57 1 98 108 ARG A N 1
ATOM 831 C CA . ARG A 1 108 ? -4.289 3.256 -11.039 1 98 108 ARG A CA 1
ATOM 832 C C . ARG A 1 108 ? -5.641 3.789 -10.586 1 98 108 ARG A C 1
ATOM 834 O O . ARG A 1 108 ? -5.746 4.934 -10.141 1 98 108 ARG A O 1
ATOM 841 N N . ASP A 1 109 ? -6.633 3.033 -10.711 1 97.25 109 ASP A N 1
ATOM 842 C CA . ASP A 1 109 ? -7.98 3.438 -10.328 1 97.25 109 ASP A CA 1
ATOM 843 C C . ASP A 1 109 ? -8.07 3.688 -8.82 1 97.25 109 ASP A C 1
ATOM 845 O O . ASP A 1 109 ? -8.547 4.734 -8.383 1 97.25 109 ASP A O 1
ATOM 849 N N . PHE A 1 110 ? -7.562 2.762 -7.992 1 98.44 110 PHE A N 1
ATOM 850 C CA . PHE A 1 110 ? -7.719 2.801 -6.543 1 98.44 110 PHE A CA 1
ATOM 851 C C . PHE A 1 110 ? -6.887 3.928 -5.941 1 98.44 110 PHE A C 1
ATOM 853 O O . PHE A 1 110 ? -7.219 4.445 -4.875 1 98.44 110 PHE A O 1
ATOM 860 N N . LEU A 1 111 ? -5.848 4.387 -6.684 1 98.38 111 LEU A N 1
ATOM 861 C CA . LEU A 1 111 ? -4.98 5.438 -6.164 1 98.38 111 LEU A CA 1
ATOM 862 C C . LEU A 1 111 ? -5.215 6.75 -6.902 1 98.38 111 LEU A C 1
ATOM 864 O O . LEU A 1 111 ? -4.512 7.734 -6.66 1 98.38 111 LEU A O 1
ATOM 868 N N . ALA A 1 112 ? -6.16 6.75 -7.891 1 97.56 112 ALA A N 1
ATOM 869 C CA . ALA A 1 112 ? -6.449 7.926 -8.703 1 97.56 112 ALA A CA 1
ATOM 870 C C . ALA A 1 112 ? -5.199 8.414 -9.43 1 97.56 112 ALA A C 1
ATOM 872 O O . ALA A 1 112 ? -4.898 9.609 -9.422 1 97.56 112 ALA A O 1
ATOM 873 N N . LEU A 1 113 ? -4.52 7.434 -10.008 1 97.12 113 LEU A N 1
ATOM 874 C CA . LEU A 1 113 ? -3.32 7.73 -10.789 1 97.12 113 LEU A CA 1
ATOM 875 C C . LEU A 1 113 ? -3.557 7.461 -12.273 1 97.12 113 LEU A C 1
ATOM 877 O O . LEU A 1 113 ? -2.812 6.703 -12.898 1 97.12 113 LEU A O 1
ATOM 881 N N . PRO A 1 114 ? -4.668 7.891 -12.82 1 75.56 114 PRO A N 1
ATOM 882 C CA . PRO A 1 114 ? -4.973 7.5 -14.203 1 75.56 114 PRO A CA 1
ATOM 883 C C . PRO A 1 114 ? -3.896 7.941 -15.188 1 75.56 114 PRO A C 1
ATOM 885 O O . PRO A 1 114 ? -3.154 8.891 -14.922 1 75.56 114 PRO A O 1
ATOM 888 N N . GLY A 1 115 ? -3.477 7.023 -16 1 62.25 115 GLY A N 1
ATOM 889 C CA . GLY A 1 115 ? -2.516 7.289 -17.062 1 62.25 115 GLY A CA 1
ATOM 890 C C . GLY A 1 115 ? -2.857 8.516 -17.891 1 62.25 115 GLY A C 1
ATOM 891 O O . GLY A 1 115 ? -3.971 9.039 -17.797 1 62.25 115 GLY A O 1
ATOM 892 N N . ARG A 1 116 ? -1.832 9.258 -18.406 1 45.22 116 ARG A N 1
ATOM 893 C CA . ARG A 1 116 ? -2.055 10.25 -19.469 1 45.22 116 ARG A CA 1
ATOM 894 C C . ARG A 1 116 ? -2.799 9.641 -20.641 1 45.22 116 ARG A C 1
ATOM 896 O O . ARG A 1 116 ? -2.672 8.445 -20.906 1 45.22 116 ARG A O 1
ATOM 903 N N . MET B 1 1 ? -17.828 12.617 12.141 1 49 1 MET B N 1
ATOM 904 C CA . MET B 1 1 ? -16.469 12.398 11.656 1 49 1 MET B CA 1
ATOM 905 C C . MET B 1 1 ? -16.328 12.82 10.195 1 49 1 MET B C 1
ATOM 907 O O . MET B 1 1 ? -17.188 12.492 9.375 1 49 1 MET B O 1
ATOM 911 N N . THR B 1 2 ? -15.508 13.852 9.906 1 64.75 2 THR B N 1
ATOM 912 C CA . THR B 1 2 ? -15.359 14.359 8.547 1 64.75 2 THR B CA 1
ATOM 913 C C 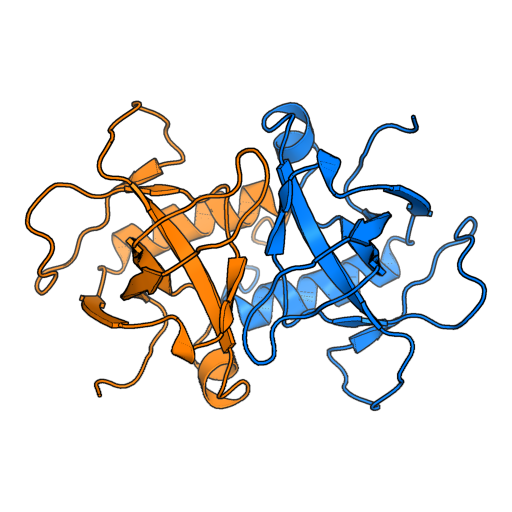. THR B 1 2 ? -15.156 13.211 7.559 1 64.75 2 THR B C 1
ATOM 915 O O . THR B 1 2 ? -14.555 12.188 7.906 1 64.75 2 THR B O 1
ATOM 918 N N . GLU B 1 3 ? -15.836 13.227 6.523 1 87.56 3 GLU B N 1
ATOM 919 C CA . GLU B 1 3 ? -15.766 12.234 5.457 1 87.56 3 GLU B CA 1
ATOM 920 C C . GLU B 1 3 ? -14.344 12.086 4.934 1 87.56 3 GLU B C 1
ATOM 922 O O . GLU B 1 3 ? -13.68 13.078 4.617 1 87.56 3 GLU B O 1
ATOM 927 N N . LEU B 1 4 ? -13.789 10.93 5 1 95.69 4 LEU B N 1
ATOM 928 C CA . LEU B 1 4 ? -12.461 10.625 4.48 1 95.69 4 LEU B CA 1
ATOM 929 C C . LEU B 1 4 ? -12.398 10.828 2.971 1 95.69 4 LEU B C 1
ATOM 931 O O . LEU B 1 4 ? -13.312 10.414 2.25 1 95.69 4 LEU B O 1
ATOM 935 N N . ARG B 1 5 ? -11.406 11.648 2.523 1 97.38 5 ARG B N 1
ATOM 936 C CA . ARG B 1 5 ? -11.164 11.875 1.102 1 97.38 5 ARG B CA 1
ATOM 937 C C . ARG B 1 5 ? -9.688 11.727 0.763 1 97.38 5 ARG B C 1
ATOM 939 O O . ARG B 1 5 ? -8.828 11.844 1.642 1 97.38 5 ARG B O 1
ATOM 946 N N . ARG B 1 6 ? -9.492 11.469 -0.557 1 98.5 6 ARG B N 1
ATOM 947 C CA . ARG B 1 6 ? -8.102 11.523 -0.99 1 98.5 6 ARG B CA 1
ATOM 948 C C . ARG B 1 6 ? -7.477 12.875 -0.674 1 98.5 6 ARG B C 1
ATOM 950 O O . ARG B 1 6 ? -8.094 13.914 -0.908 1 98.5 6 ARG B O 1
ATOM 957 N N . GLY B 1 7 ? -6.285 12.812 -0.094 1 98.62 7 GLY B N 1
ATOM 958 C CA . GLY B 1 7 ? -5.633 14.047 0.314 1 98.62 7 GLY B CA 1
ATOM 959 C C . GLY B 1 7 ? -5.887 14.406 1.766 1 98.62 7 GLY B C 1
ATOM 960 O O . GLY B 1 7 ? -5.281 15.336 2.295 1 98.62 7 GLY B O 1
ATOM 961 N N . SER B 1 8 ? -6.852 13.703 2.455 1 98.56 8 SER B N 1
ATOM 962 C CA . SER B 1 8 ? -7.027 13.891 3.891 1 98.56 8 SER B CA 1
ATOM 963 C C . SER B 1 8 ? -5.77 13.5 4.656 1 98.56 8 SER B C 1
ATOM 965 O O . SER B 1 8 ? -5.125 12.5 4.328 1 98.56 8 SER B O 1
ATOM 967 N N . VAL B 1 9 ? -5.418 14.297 5.641 1 98.81 9 VAL B N 1
ATOM 968 C CA . VAL B 1 9 ? -4.426 13.891 6.629 1 98.81 9 VAL B CA 1
ATOM 969 C C . VAL B 1 9 ? -5.125 13.445 7.91 1 98.81 9 VAL B C 1
ATOM 971 O O . VAL B 1 9 ? -5.949 14.172 8.461 1 98.81 9 VAL B O 1
ATOM 974 N N . ILE B 1 10 ? -4.777 12.234 8.367 1 98.62 10 ILE B N 1
ATOM 975 C CA . ILE B 1 10 ? -5.406 11.633 9.531 1 98.62 10 ILE B CA 1
ATOM 976 C C . ILE B 1 10 ? -4.332 11.211 10.539 1 98.62 10 ILE B C 1
ATOM 978 O O . ILE B 1 10 ? -3.152 11.125 10.195 1 98.62 10 ILE B O 1
ATOM 982 N N . TRP B 1 11 ? -4.754 11.031 11.797 1 98.5 11 TRP B N 1
ATOM 983 C CA . TRP B 1 11 ? -3.941 10.359 12.797 1 98.5 11 TRP B CA 1
ATOM 984 C C . TRP B 1 11 ? -4.266 8.867 12.852 1 98.5 11 TRP B C 1
ATOM 986 O O . TRP B 1 11 ? -5.434 8.484 12.984 1 98.5 11 TRP B O 1
ATOM 996 N N . VAL B 1 12 ? -3.199 8.055 12.742 1 98.31 12 VAL B N 1
ATOM 997 C CA . VAL B 1 12 ? -3.418 6.613 12.672 1 98.31 12 VAL B CA 1
ATOM 998 C C . VAL B 1 12 ? -2.496 5.902 13.664 1 98.31 12 VAL B C 1
ATOM 1000 O O . VAL B 1 12 ? -1.394 6.379 13.945 1 98.31 12 VAL B O 1
ATOM 1003 N N . GLU B 1 13 ? -2.988 4.77 14.164 1 98.25 13 GLU B N 1
ATOM 1004 C CA . GLU B 1 13 ? -2.18 3.852 14.961 1 98.25 13 GLU B CA 1
ATOM 1005 C C . GLU B 1 13 ? -1.739 2.646 14.133 1 98.25 13 GLU B C 1
ATOM 1007 O O . GLU B 1 13 ? -2.562 1.807 13.766 1 98.25 13 GLU B O 1
ATOM 1012 N N . LEU B 1 14 ? -0.431 2.475 13.914 1 97.62 14 LEU B N 1
ATOM 1013 C CA . LEU B 1 14 ? 0.035 1.494 12.945 1 97.62 14 LEU B CA 1
ATOM 1014 C C . LEU B 1 14 ? 0.567 0.246 13.641 1 97.62 14 LEU B C 1
ATOM 1016 O O . LEU B 1 14 ? 0.842 -0.764 12.992 1 97.62 14 LEU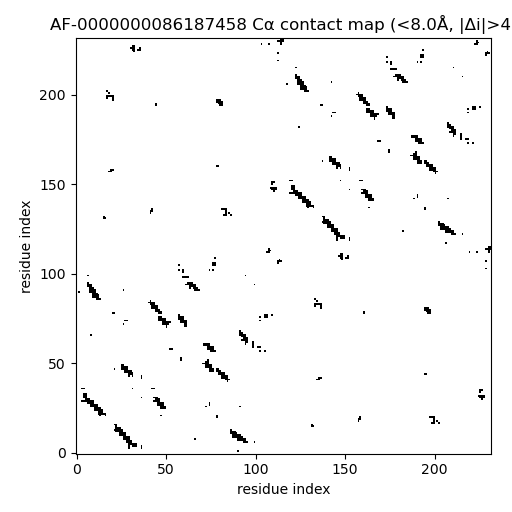 B O 1
ATOM 1020 N N . ASP B 1 15 ? 0.562 0.188 14.945 1 95.25 15 ASP B N 1
ATOM 1021 C CA . ASP B 1 15 ? 1.082 -0.971 15.664 1 95.25 15 ASP B CA 1
ATOM 1022 C C . ASP B 1 15 ? 0.056 -2.104 15.695 1 95.25 15 ASP B C 1
ATOM 1024 O O . ASP B 1 15 ? -1.15 -1.854 15.734 1 95.25 15 ASP B O 1
ATOM 1028 N N . PRO B 1 16 ? 0.534 -3.334 15.797 1 94.25 16 PRO B N 1
ATOM 1029 C CA . PRO B 1 16 ? 1.925 -3.785 15.703 1 94.25 16 PRO B CA 1
ATOM 1030 C C . PRO B 1 16 ? 2.424 -3.875 14.266 1 94.25 16 PRO B C 1
ATOM 1032 O O . PRO B 1 16 ? 1.62 -3.922 13.328 1 94.25 16 PRO B O 1
ATOM 1035 N N . VAL B 1 17 ? 3.666 -3.787 14.023 1 93.5 17 VAL B N 1
ATOM 1036 C CA . VAL B 1 17 ? 4.324 -3.912 12.727 1 93.5 17 VAL B CA 1
ATOM 1037 C C . VAL B 1 17 ? 5.57 -4.785 12.859 1 93.5 17 VAL B C 1
ATOM 1039 O O . VAL B 1 17 ? 5.828 -5.352 13.93 1 93.5 17 VAL B O 1
ATOM 1042 N N . ARG B 1 18 ? 6.23 -4.984 11.844 1 93.25 18 ARG B N 1
ATOM 1043 C CA . ARG B 1 18 ? 7.441 -5.793 11.805 1 93.25 18 ARG B CA 1
ATOM 1044 C C . ARG B 1 18 ? 8.57 -5.059 11.086 1 93.25 18 ARG B C 1
ATOM 1046 O O . ARG B 1 18 ? 8.328 -4.328 10.125 1 93.25 18 ARG B O 1
ATOM 1053 N N . GLY B 1 19 ? 9.797 -5.32 11.641 1 94.12 19 GLY B N 1
ATOM 1054 C CA . GLY B 1 19 ? 10.977 -4.789 10.977 1 94.12 19 GLY B CA 1
ATOM 1055 C C . GLY B 1 19 ? 10.93 -3.281 10.797 1 94.12 19 GLY B C 1
ATOM 1056 O O . GLY B 1 19 ? 10.672 -2.547 11.758 1 94.12 19 GLY B O 1
ATOM 1057 N N . ARG B 1 20 ? 11.18 -2.779 9.469 1 95.19 20 ARG B N 1
ATOM 1058 C CA . ARG B 1 20 ? 11.266 -1.348 9.195 1 95.19 20 ARG B CA 1
ATOM 1059 C C . ARG B 1 20 ? 9.922 -0.801 8.727 1 95.19 20 ARG B C 1
ATOM 1061 O O . ARG B 1 20 ? 9.844 0.31 8.195 1 95.19 20 ARG B O 1
ATOM 1068 N N . GLU B 1 21 ? 8.844 -1.55 8.836 1 97 21 GLU B N 1
ATOM 1069 C CA . GLU B 1 21 ? 7.512 -0.994 8.648 1 97 21 GLU B CA 1
ATOM 1070 C C . GLU B 1 21 ? 7.258 0.17 9.609 1 97 21 GLU B C 1
ATOM 1072 O O . GLU B 1 21 ? 7.688 0.135 10.766 1 97 21 GLU B O 1
ATOM 1077 N N . GLN B 1 22 ? 6.582 1.146 9.133 1 95.88 22 GLN B N 1
ATOM 1078 C CA . GLN B 1 22 ? 6.34 2.316 9.969 1 95.88 22 GLN B CA 1
ATOM 1079 C C . GLN B 1 22 ? 5.43 1.972 11.148 1 95.88 22 GLN B C 1
ATOM 1081 O O . GLN B 1 22 ? 4.398 1.318 10.969 1 95.88 22 GLN B O 1
ATOM 1086 N N . THR B 1 23 ? 5.793 2.455 12.328 1 95.25 23 THR B N 1
ATOM 1087 C CA . THR B 1 23 ? 5.125 2.104 13.578 1 95.25 23 THR B CA 1
ATOM 1088 C C . THR B 1 23 ? 4.586 3.35 14.273 1 95.25 23 THR B C 1
ATOM 1090 O O . THR B 1 23 ? 4.883 4.473 13.867 1 95.25 23 THR B O 1
ATOM 1093 N N . GLY B 1 24 ? 3.709 3.09 15.344 1 96.56 24 GLY B N 1
ATOM 1094 C CA . GLY B 1 24 ? 3.314 4.137 16.266 1 96.56 24 GLY B CA 1
ATOM 1095 C C . GLY B 1 24 ? 2.129 4.949 15.781 1 96.56 24 GLY B C 1
ATOM 1096 O O . GLY B 1 24 ? 1.637 4.734 14.672 1 96.56 24 GLY B O 1
ATOM 1097 N N . ARG B 1 25 ? 1.66 5.812 16.672 1 97.69 25 ARG B N 1
ATOM 1098 C CA . ARG B 1 25 ? 0.654 6.809 16.328 1 97.69 25 ARG B CA 1
ATOM 1099 C C . ARG B 1 25 ? 1.281 7.973 15.562 1 97.69 25 ARG B C 1
ATOM 1101 O O . ARG B 1 25 ? 2.178 8.648 16.078 1 97.69 25 ARG B O 1
ATOM 1108 N N . ARG B 1 26 ? 0.839 8.312 14.406 1 98.44 26 ARG B N 1
ATOM 1109 C CA . ARG B 1 26 ? 1.464 9.32 13.562 1 98.44 26 ARG B CA 1
ATOM 1110 C C . ARG B 1 26 ? 0.482 9.852 12.523 1 98.44 26 ARG B C 1
ATOM 1112 O O . ARG B 1 26 ? -0.556 9.234 12.273 1 98.44 26 ARG B O 1
ATOM 1119 N N . PRO B 1 27 ? 0.72 10.984 11.898 1 98.62 27 PRO B N 1
ATOM 1120 C CA . PRO B 1 27 ? -0.065 11.414 10.742 1 98.62 27 PRO B CA 1
ATOM 1121 C C . PRO B 1 27 ? 0.113 10.5 9.531 1 98.62 27 PRO B C 1
ATOM 1123 O O . PRO B 1 27 ? 1.178 9.898 9.359 1 98.62 27 PRO B O 1
ATOM 1126 N N . ALA B 1 28 ? -0.87 10.406 8.766 1 98.88 28 ALA B N 1
ATOM 1127 C CA . ALA B 1 28 ? -0.838 9.695 7.488 1 98.88 28 ALA B CA 1
ATOM 1128 C C . ALA B 1 28 ? -1.669 10.422 6.434 1 98.88 28 ALA B C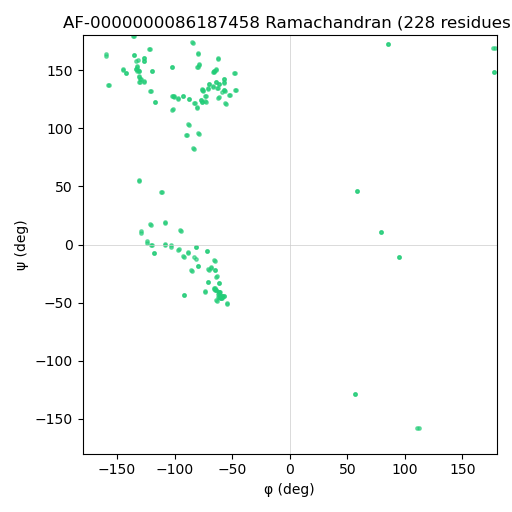 1
ATOM 1130 O O . ALA B 1 28 ? -2.674 11.062 6.758 1 98.88 28 ALA B O 1
ATOM 1131 N N . LEU B 1 29 ? -1.219 10.312 5.254 1 98.94 29 LEU B N 1
ATOM 1132 C CA . LEU B 1 29 ? -1.913 10.891 4.109 1 98.94 29 LEU B CA 1
ATOM 1133 C C . LEU B 1 29 ? -2.779 9.852 3.412 1 98.94 29 LEU B C 1
ATOM 1135 O O . LEU B 1 29 ? -2.285 8.797 3.012 1 98.94 29 LEU B O 1
ATOM 1139 N N . VAL B 1 30 ? -4.043 10.156 3.254 1 98.94 30 VAL B N 1
ATOM 1140 C CA . VAL B 1 30 ? -4.934 9.273 2.51 1 98.94 30 VAL B CA 1
ATOM 1141 C C . VAL B 1 30 ? -4.676 9.422 1.012 1 98.94 30 VAL B C 1
ATOM 1143 O O . VAL B 1 30 ? -4.812 10.516 0.458 1 98.94 30 VAL B O 1
ATOM 1146 N N . VAL B 1 31 ? -4.344 8.289 0.375 1 98.88 31 VAL B N 1
ATOM 1147 C CA . VAL B 1 31 ? -4.062 8.352 -1.055 1 98.88 31 VAL B CA 1
ATOM 1148 C C . VAL B 1 31 ? -5.07 7.5 -1.821 1 98.88 31 VAL B C 1
ATOM 1150 O O . VAL B 1 31 ? -5.066 7.48 -3.055 1 98.88 31 VAL B O 1
ATOM 1153 N N . ALA B 1 32 ? -5.898 6.758 -1.094 1 98.75 32 ALA B N 1
ATOM 1154 C CA . ALA B 1 32 ? -7 6.062 -1.755 1 98.75 32 ALA B CA 1
ATOM 1155 C C . ALA B 1 32 ? -7.895 7.047 -2.504 1 98.75 32 ALA B C 1
ATOM 1157 O O . ALA B 1 32 ? -8.188 8.133 -2.006 1 98.75 32 ALA B O 1
ATOM 1158 N N . SER B 1 33 ? -8.32 6.605 -3.719 1 98.56 33 SER B N 1
ATOM 1159 C CA . SER B 1 33 ? -9.266 7.434 -4.461 1 98.56 33 SER B CA 1
ATOM 1160 C C . SER B 1 33 ? -10.578 7.59 -3.701 1 98.56 33 SER B C 1
ATOM 1162 O O . SER B 1 33 ? -10.914 6.754 -2.859 1 98.56 33 SER B O 1
ATOM 1164 N N . ASP B 1 34 ? -11.312 8.656 -4.09 1 97.62 34 ASP B N 1
ATOM 1165 C CA . ASP B 1 34 ? -12.625 8.836 -3.469 1 97.62 34 ASP B CA 1
ATOM 1166 C C . ASP B 1 34 ? -13.562 7.68 -3.814 1 97.62 34 ASP B C 1
ATOM 1168 O O . ASP B 1 34 ? -14.375 7.266 -2.986 1 97.62 34 ASP B O 1
ATOM 1172 N N . LEU B 1 35 ? -13.516 7.211 -5.016 1 96.5 35 LEU B N 1
ATOM 1173 C CA . LEU B 1 35 ? -14.312 6.055 -5.41 1 96.5 35 LEU B CA 1
ATOM 1174 C C . LEU B 1 35 ? -13.961 4.84 -4.559 1 96.5 35 LEU B C 1
ATOM 1176 O O . LEU B 1 35 ? -14.852 4.117 -4.098 1 96.5 35 LEU B O 1
ATOM 1180 N N . TYR B 1 36 ? -12.672 4.586 -4.363 1 97.81 36 TYR B N 1
ATOM 1181 C CA . TYR B 1 36 ? -12.227 3.529 -3.467 1 97.81 36 TYR B CA 1
ATOM 1182 C C . TYR B 1 36 ? -12.828 3.703 -2.076 1 97.81 36 TYR B C 1
ATOM 1184 O O . TYR B 1 36 ? -13.367 2.754 -1.507 1 97.81 36 TYR B O 1
ATOM 1192 N N . LEU B 1 37 ? -12.688 4.875 -1.54 1 98.25 37 LEU B N 1
ATOM 1193 C CA . LEU B 1 37 ? -13.133 5.152 -0.179 1 98.25 37 LEU B CA 1
ATOM 1194 C C . LEU B 1 37 ? -14.633 4.941 -0.045 1 98.25 37 LEU B C 1
ATOM 1196 O O . LEU B 1 37 ? -15.117 4.539 1.016 1 98.25 37 LEU B O 1
ATOM 1200 N N . ALA B 1 38 ? -15.367 5.203 -1.064 1 96.94 38 ALA B N 1
ATOM 1201 C CA . ALA B 1 38 ? -16.812 5.004 -1.054 1 96.94 38 ALA B CA 1
ATOM 1202 C C . ALA B 1 38 ? -17.172 3.52 -1.059 1 96.94 38 ALA B C 1
ATOM 1204 O O . ALA B 1 38 ? -18.172 3.109 -0.464 1 96.94 38 ALA B O 1
ATOM 1205 N N . GLN B 1 39 ? -16.375 2.691 -1.689 1 95.94 39 GLN B N 1
ATOM 1206 C CA . GLN B 1 39 ? -16.688 1.277 -1.875 1 95.94 39 GLN B CA 1
ATOM 1207 C C . GLN B 1 39 ? -16.109 0.435 -0.74 1 95.94 39 GLN B C 1
ATOM 1209 O O . GLN B 1 39 ? -16.734 -0.529 -0.295 1 95.94 39 GLN B O 1
ATOM 1214 N N . ALA B 1 40 ? -14.906 0.709 -0.367 1 94.19 40 ALA B N 1
ATOM 1215 C CA . ALA B 1 40 ? -14.242 0.023 0.738 1 94.19 40 ALA B CA 1
ATOM 1216 C C . ALA B 1 40 ? -14.508 0.732 2.062 1 94.19 40 ALA B C 1
ATOM 1218 O O . ALA B 1 40 ? -13.664 1.486 2.551 1 94.19 40 ALA B O 1
ATOM 1219 N N . ASP B 1 41 ? -15.43 0.386 2.789 1 93.25 41 ASP B N 1
ATOM 1220 C CA . ASP B 1 41 ? -15.93 1.203 3.889 1 93.25 41 ASP B CA 1
ATOM 1221 C C . ASP B 1 41 ? -15.164 0.916 5.18 1 93.25 41 ASP B C 1
ATOM 1223 O O . ASP B 1 41 ? -15.367 1.595 6.188 1 93.25 41 ASP B O 1
ATOM 1227 N N . THR B 1 42 ? -14.305 -0.062 5.188 1 97 42 THR B N 1
ATOM 1228 C CA . THR B 1 42 ? -13.578 -0.36 6.418 1 97 42 THR B CA 1
ATOM 1229 C C . THR B 1 42 ? -12.07 -0.216 6.207 1 97 42 THR B C 1
ATOM 1231 O O . THR B 1 42 ? -11.289 -0.463 7.125 1 97 42 THR B O 1
ATOM 1234 N N . LEU B 1 43 ? -11.68 0.127 4.984 1 98.25 43 LEU B N 1
ATOM 1235 C CA . LEU B 1 43 ? -10.258 0.207 4.66 1 98.25 43 LEU B CA 1
ATOM 1236 C C . LEU B 1 43 ? -9.914 1.564 4.055 1 98.25 43 LEU B C 1
ATOM 1238 O O . LEU B 1 43 ? -10.797 2.266 3.551 1 98.25 43 LEU B O 1
ATOM 1242 N N . ALA B 1 44 ? -8.758 1.925 4.121 1 98.69 44 ALA B N 1
ATOM 1243 C CA . ALA B 1 44 ? -8.148 3.057 3.43 1 98.69 44 ALA B CA 1
ATOM 1244 C C . ALA B 1 44 ? -6.711 2.748 3.037 1 98.69 44 ALA B C 1
ATOM 1246 O O . ALA B 1 44 ? -6.051 1.918 3.67 1 98.69 44 ALA B O 1
ATOM 1247 N N . ILE B 1 45 ? -6.246 3.342 1.99 1 98.94 45 ILE B N 1
ATOM 1248 C CA . ILE B 1 45 ? -4.836 3.299 1.619 1 98.94 45 ILE B CA 1
ATOM 1249 C C . ILE B 1 45 ? -4.164 4.613 2.006 1 98.94 45 ILE B C 1
ATOM 1251 O O . ILE B 1 45 ? -4.629 5.691 1.633 1 98.94 45 ILE B O 1
ATOM 1255 N N . VAL B 1 46 ? -3.047 4.488 2.742 1 98.94 46 VAL B N 1
ATOM 1256 C CA . VAL B 1 46 ? -2.445 5.691 3.309 1 98.94 46 VAL B CA 1
ATOM 1257 C C . VAL B 1 46 ? -0.933 5.66 3.107 1 98.94 46 VAL B C 1
ATOM 1259 O O . VAL B 1 46 ? -0.37 4.621 2.754 1 98.94 46 VAL B O 1
ATOM 1262 N N . ILE B 1 47 ? -0.373 6.781 3.254 1 98.94 47 ILE B N 1
ATOM 1263 C CA . ILE B 1 47 ? 1.071 6.941 3.377 1 98.94 47 ILE B CA 1
ATOM 1264 C C . ILE B 1 47 ? 1.411 7.523 4.746 1 98.94 47 ILE B C 1
ATOM 1266 O O . ILE B 1 47 ? 0.967 8.617 5.094 1 98.94 47 ILE B O 1
ATOM 1270 N N . PRO B 1 48 ? 2.24 6.859 5.551 1 98.94 48 PRO B N 1
ATOM 1271 C CA . PRO B 1 48 ? 2.609 7.383 6.867 1 98.94 48 PRO B CA 1
ATOM 1272 C C . PRO B 1 48 ? 3.441 8.664 6.785 1 98.94 48 PRO B C 1
ATOM 1274 O O . PRO B 1 48 ? 4.184 8.859 5.816 1 98.94 48 PRO B O 1
ATOM 1277 N N . GLY B 1 49 ? 3.27 9.492 7.77 1 98.75 49 GLY B N 1
ATOM 1278 C CA . GLY B 1 49 ? 4.043 10.719 7.898 1 98.75 49 GLY B CA 1
ATOM 1279 C C . GLY B 1 49 ? 5.156 10.617 8.922 1 98.75 49 GLY B C 1
ATOM 1280 O O . GLY B 1 49 ? 5.066 9.836 9.867 1 98.75 49 GLY B O 1
ATOM 1281 N N . THR B 1 50 ? 6.18 11.359 8.758 1 98.56 50 THR B N 1
ATOM 1282 C CA . THR B 1 50 ? 7.27 11.5 9.719 1 98.56 50 THR B CA 1
ATOM 1283 C C . THR B 1 50 ? 7.605 12.969 9.938 1 98.56 50 THR B C 1
ATOM 1285 O O . THR B 1 50 ? 7.41 13.805 9.055 1 98.56 50 THR B O 1
ATOM 1288 N N . THR B 1 51 ? 8.062 13.289 11.117 1 98.19 51 THR B N 1
ATOM 1289 C CA . THR B 1 51 ? 8.492 14.648 11.406 1 98.19 51 THR B CA 1
ATOM 1290 C C . THR B 1 51 ? 10.008 14.789 11.242 1 98.19 51 THR B C 1
ATOM 1292 O O . THR B 1 51 ? 10.555 15.883 11.391 1 98.19 51 THR B O 1
ATOM 1295 N N . THR B 1 52 ? 10.672 13.711 10.961 1 97.62 52 THR B N 1
ATOM 1296 C CA . THR B 1 52 ? 12.117 13.75 10.727 1 97.62 52 THR B CA 1
ATOM 1297 C C . THR B 1 52 ? 12.422 14.148 9.289 1 97.62 52 THR B C 1
ATOM 1299 O O . THR B 1 52 ? 12.008 13.461 8.352 1 97.62 52 THR B O 1
ATOM 1302 N N . ASP B 1 53 ? 13.125 15.172 9.141 1 96.88 53 ASP B N 1
ATOM 1303 C CA . ASP B 1 53 ? 13.578 15.602 7.816 1 96.88 53 ASP B CA 1
ATOM 1304 C C . ASP B 1 53 ? 14.906 14.938 7.449 1 96.88 53 ASP B C 1
ATOM 1306 O O . ASP B 1 53 ? 15.969 15.398 7.871 1 96.88 53 ASP B O 1
ATOM 1310 N N . ARG B 1 54 ? 14.867 14.016 6.641 1 95.62 54 ARG B N 1
ATOM 1311 C CA . ARG B 1 54 ? 16.078 13.31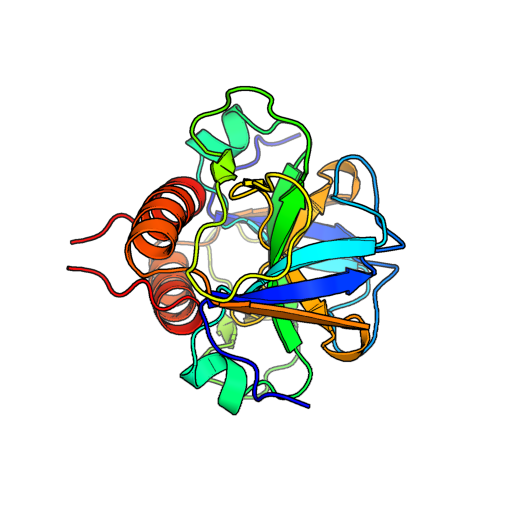2 6.219 1 95.62 54 ARG B CA 1
ATOM 1312 C C . ARG B 1 54 ? 16.656 13.93 4.949 1 95.62 54 ARG B C 1
ATOM 1314 O O . ARG B 1 54 ? 17.75 13.555 4.516 1 95.62 54 ARG B O 1
ATOM 1321 N N . GLY B 1 55 ? 15.914 14.805 4.363 1 96.69 55 GLY B N 1
ATOM 1322 C CA . GLY B 1 55 ? 16.344 15.398 3.111 1 96.69 55 GLY B CA 1
ATOM 1323 C C . GLY B 1 55 ? 16.109 14.5 1.911 1 96.69 55 GLY B C 1
ATOM 1324 O O . GLY B 1 55 ? 16.703 14.703 0.851 1 96.69 55 GLY B O 1
ATOM 1325 N N . TRP B 1 56 ? 15.422 13.484 2.053 1 97.5 56 TRP B N 1
ATOM 1326 C CA . TRP B 1 56 ? 15.109 12.586 0.942 1 97.5 56 TRP B CA 1
ATOM 1327 C C . TRP B 1 56 ? 14.055 13.195 0.033 1 97.5 56 TRP B C 1
ATOM 1329 O O . TRP B 1 56 ? 13 13.641 0.505 1 97.5 56 TRP B O 1
ATOM 1339 N N . PRO B 1 57 ? 14.234 13.195 -1.273 1 97.69 57 PRO B N 1
ATOM 1340 C CA . PRO B 1 57 ? 13.273 13.828 -2.184 1 97.69 57 PRO B CA 1
ATOM 1341 C C . PRO B 1 57 ? 11.898 13.156 -2.143 1 97.69 57 PRO B C 1
ATOM 1343 O O . PRO B 1 57 ? 10.883 13.812 -2.387 1 97.69 57 PRO B O 1
ATOM 1346 N N . ASN B 1 58 ? 11.883 11.922 -1.816 1 98.31 58 ASN B N 1
ATOM 1347 C CA . ASN B 1 58 ? 10.609 11.219 -1.82 1 98.31 58 ASN B CA 1
ATOM 1348 C C . ASN B 1 58 ? 9.828 11.453 -0.53 1 98.31 58 ASN B C 1
ATOM 1350 O O . ASN B 1 58 ? 8.68 11.039 -0.411 1 98.31 58 ASN B O 1
ATOM 1354 N N . HIS B 1 59 ? 10.398 12.039 0.532 1 98.75 59 HIS B N 1
ATOM 1355 C CA . HIS B 1 59 ? 9.664 12.523 1.696 1 98.75 59 HIS B CA 1
ATOM 1356 C C . HIS B 1 59 ? 9.016 13.875 1.414 1 98.75 59 HIS B C 1
ATOM 1358 O O . HIS B 1 59 ? 9.633 14.922 1.625 1 98.75 59 HIS B O 1
ATOM 1364 N N . VAL B 1 60 ? 7.793 13.82 1.046 1 98.88 60 VAL B N 1
ATOM 1365 C CA . VAL B 1 60 ? 7.086 14.992 0.55 1 98.88 60 VAL B CA 1
ATOM 1366 C C . VAL B 1 60 ? 6.473 15.758 1.72 1 98.88 60 VAL B C 1
ATOM 1368 O O . VAL B 1 60 ? 5.699 15.203 2.498 1 98.88 60 VAL B O 1
ATOM 1371 N N . PRO B 1 61 ? 6.801 17.047 1.815 1 98.81 61 PRO B N 1
ATOM 1372 C CA . PRO B 1 61 ? 6.164 17.812 2.887 1 98.81 61 PRO B CA 1
ATOM 1373 C C . PRO B 1 61 ? 4.645 17.891 2.729 1 98.81 61 PRO B C 1
ATOM 1375 O O . PRO B 1 61 ? 4.148 18.109 1.622 1 98.81 61 PRO B O 1
ATOM 1378 N N . LEU B 1 62 ? 3.967 17.656 3.852 1 98.88 62 LEU B N 1
ATOM 1379 C CA . LEU B 1 62 ? 2.521 17.844 3.875 1 98.88 62 LEU B CA 1
ATOM 1380 C C . LEU B 1 62 ? 2.17 19.328 4.039 1 98.88 62 LEU B C 1
ATOM 1382 O O . LEU B 1 62 ? 2.516 19.938 5.047 1 98.88 62 LEU B O 1
ATOM 1386 N N . ARG B 1 63 ? 1.484 19.859 3.006 1 98.38 63 ARG B N 1
ATOM 1387 C CA . ARG B 1 63 ? 1.097 21.266 2.994 1 98.38 63 ARG B CA 1
ATOM 1388 C C . ARG B 1 63 ? -0.39 21.4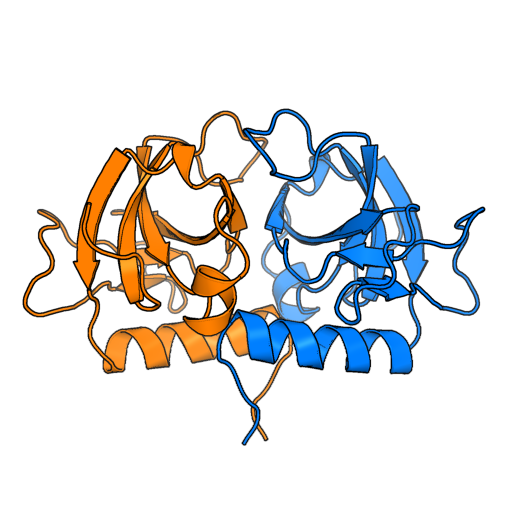22 2.695 1 98.38 63 ARG B C 1
ATOM 1390 O O . ARG B 1 63 ? -0.954 20.656 1.908 1 98.38 63 ARG B O 1
ATOM 1397 N N . GLY B 1 64 ? -1.019 22.312 3.293 1 97.06 64 GLY B N 1
ATOM 1398 C CA . GLY B 1 64 ? -2.414 22.672 3.088 1 97.06 64 GLY B CA 1
ATOM 1399 C C . GLY B 1 64 ? -2.893 23.766 4.02 1 97.06 64 GLY B C 1
ATOM 1400 O O . GLY B 1 64 ? -2.369 23.922 5.125 1 97.06 64 GLY B O 1
ATOM 1401 N N . PRO B 1 65 ? -3.855 24.609 3.539 1 93.44 65 PRO B N 1
ATOM 1402 C CA . PRO B 1 65 ? -4.27 25.797 4.293 1 93.44 65 PRO B CA 1
ATOM 1403 C C . PRO B 1 65 ? -4.949 25.453 5.613 1 93.44 65 PRO B C 1
ATOM 1405 O O . PRO B 1 65 ? -4.934 26.25 6.551 1 93.44 65 PRO B O 1
ATOM 1408 N N . ASP B 1 66 ? -5.484 24.297 5.797 1 92 66 ASP B N 1
ATOM 1409 C CA . ASP B 1 66 ? -6.262 23.969 6.988 1 92 66 ASP B CA 1
ATOM 1410 C C . ASP B 1 66 ? -5.652 22.781 7.742 1 92 66 ASP B C 1
ATOM 1412 O O . ASP B 1 66 ? -6.344 22.109 8.508 1 92 66 ASP B O 1
ATOM 1416 N N . LEU B 1 67 ? -4.391 22.5 7.43 1 96.81 67 LEU B N 1
ATOM 1417 C CA . LEU B 1 67 ? -3.732 21.422 8.156 1 96.81 67 LEU B CA 1
ATOM 1418 C C . LEU B 1 67 ? -3.459 21.828 9.602 1 96.81 67 LEU B C 1
ATOM 1420 O O . LEU B 1 67 ? -3 22.938 9.867 1 96.81 67 LEU B O 1
ATOM 1424 N N . THR B 1 68 ? -3.691 20.922 10.523 1 97.62 68 THR B N 1
ATOM 1425 C CA . THR B 1 68 ? -3.566 21.234 11.945 1 97.62 68 THR B CA 1
ATOM 1426 C C . THR B 1 68 ? -2.326 20.562 12.531 1 97.62 68 THR B C 1
ATOM 1428 O O . THR B 1 68 ? -2.227 20.391 13.75 1 97.62 68 THR B O 1
ATOM 1431 N N . LEU B 1 69 ? -1.431 20.188 11.781 1 97.31 69 LEU B N 1
ATOM 1432 C CA . LEU B 1 69 ? -0.169 19.625 12.25 1 97.31 69 LEU B CA 1
ATOM 1433 C C . LEU B 1 69 ? 0.708 20.688 12.883 1 97.31 69 LEU B C 1
ATOM 1435 O O . LEU B 1 69 ? 0.889 21.766 12.312 1 97.31 69 LEU B O 1
ATOM 1439 N N . SER B 1 70 ? 1.307 20.469 14.008 1 95.56 70 SER B N 1
ATOM 1440 C CA . SER B 1 70 ? 2.049 21.453 14.797 1 95.56 70 SER B CA 1
ATOM 1441 C C . SER B 1 70 ? 3.492 21.562 14.32 1 95.56 70 SER B C 1
ATOM 1443 O O . SER B 1 70 ? 4.184 22.531 14.641 1 95.56 70 SER B O 1
ATOM 1445 N N . VAL B 1 71 ? 4.004 20.578 13.664 1 96.94 71 VAL B N 1
ATOM 1446 C CA . VAL B 1 71 ? 5.371 20.562 13.156 1 96.94 71 VAL B CA 1
ATOM 1447 C C . VAL B 1 71 ? 5.379 20.094 11.711 1 96.94 71 VAL B C 1
ATOM 1449 O O . VAL B 1 71 ? 4.477 19.359 11.281 1 96.94 71 VAL B O 1
ATOM 1452 N N . PRO B 1 72 ? 6.461 20.562 10.945 1 97.88 72 PRO B N 1
ATOM 1453 C CA . PRO B 1 72 ? 6.578 20.031 9.586 1 97.88 72 PRO B CA 1
ATOM 1454 C C . PRO B 1 72 ? 6.559 18.516 9.547 1 97.88 72 PRO B C 1
ATOM 1456 O O . PRO B 1 72 ? 7.215 17.859 10.359 1 97.88 72 PRO B O 1
ATOM 1459 N N . THR B 1 73 ? 5.723 18.016 8.727 1 98.69 73 THR B N 1
ATOM 1460 C CA . THR B 1 73 ? 5.523 16.578 8.57 1 98.69 73 THR B CA 1
ATOM 1461 C C . THR B 1 73 ? 5.676 16.172 7.109 1 98.69 73 THR B C 1
ATOM 1463 O O . THR B 1 73 ? 5.23 16.891 6.211 1 98.69 73 THR B O 1
ATOM 1466 N N . PHE B 1 74 ? 6.305 15.016 6.852 1 98.94 74 PHE B N 1
ATOM 1467 C CA . PHE B 1 74 ? 6.621 14.539 5.512 1 98.94 74 PHE B CA 1
ATOM 1468 C C . PHE B 1 74 ? 5.977 13.18 5.254 1 98.94 74 PHE B C 1
ATOM 1470 O O . PHE B 1 74 ? 6.055 12.281 6.098 1 98.94 74 PHE B O 1
ATOM 1477 N N . ALA B 1 75 ? 5.32 13.039 4.129 1 98.88 75 ALA B N 1
ATOM 1478 C CA . ALA B 1 75 ? 4.797 11.75 3.695 1 98.88 75 ALA B CA 1
ATOM 1479 C C . ALA B 1 75 ? 5.922 10.828 3.232 1 98.88 75 ALA B C 1
ATOM 1481 O O . ALA B 1 75 ? 6.707 11.188 2.355 1 98.88 75 ALA B O 1
ATOM 1482 N N . MET B 1 76 ? 6.008 9.68 3.852 1 98.88 76 MET B N 1
ATOM 1483 C CA . MET B 1 76 ? 6.984 8.672 3.453 1 98.88 76 MET B CA 1
ATOM 1484 C C . MET B 1 76 ? 6.465 7.84 2.287 1 98.88 76 MET B C 1
ATOM 1486 O O . MET B 1 76 ? 6.035 6.703 2.477 1 98.88 76 MET B O 1
ATOM 1490 N N . THR B 1 77 ? 6.605 8.352 1.068 1 98.81 77 THR B N 1
ATOM 1491 C CA . THR B 1 77 ? 5.91 7.852 -0.111 1 98.81 77 THR B CA 1
ATOM 1492 C C . THR B 1 77 ? 6.367 6.434 -0.444 1 98.81 77 THR B C 1
ATOM 1494 O O . THR B 1 77 ? 5.707 5.727 -1.207 1 98.81 77 THR B O 1
ATOM 1497 N N . GLU B 1 78 ? 7.418 5.977 0.107 1 98.62 78 GLU B N 1
ATOM 1498 C CA . GLU B 1 78 ? 7.902 4.621 -0.148 1 98.62 78 GLU B CA 1
ATOM 1499 C C . GLU B 1 78 ? 7.152 3.598 0.698 1 98.62 78 GLU B C 1
ATOM 1501 O O . GLU B 1 78 ? 7.336 2.391 0.527 1 98.62 78 GLU B O 1
ATOM 1506 N N . GLN B 1 79 ? 6.234 4.027 1.55 1 98.75 79 GLN B N 1
ATOM 1507 C CA . GLN B 1 79 ? 5.609 3.062 2.447 1 98.75 79 GLN B CA 1
ATOM 1508 C C . GLN B 1 79 ? 4.09 3.197 2.422 1 98.75 79 GLN B C 1
ATOM 1510 O O . GLN B 1 79 ? 3.453 3.297 3.475 1 98.75 79 GLN B O 1
ATOM 1515 N N . PRO B 1 80 ? 3.484 3.094 1.19 1 98.88 80 PRO B N 1
ATOM 1516 C CA . PRO B 1 80 ? 2.021 3.025 1.199 1 98.88 80 PRO B CA 1
ATOM 1517 C C . PRO B 1 80 ? 1.496 1.767 1.887 1 98.88 80 PRO B C 1
ATOM 1519 O O . PRO B 1 80 ? 2.15 0.722 1.856 1 98.88 80 PRO B O 1
ATOM 1522 N N . ARG B 1 81 ? 0.309 1.908 2.465 1 98.38 81 ARG B N 1
ATOM 1523 C CA . ARG B 1 81 ? -0.259 0.753 3.152 1 98.38 81 ARG B CA 1
ATOM 1524 C C . ARG B 1 81 ? -1.776 0.864 3.248 1 98.38 81 ARG B C 1
ATOM 1526 O O . ARG B 1 81 ? -2.311 1.947 3.49 1 98.38 81 ARG B O 1
ATOM 1533 N N . THR B 1 82 ? -2.393 -0.244 2.994 1 98.81 82 THR B N 1
ATOM 1534 C CA . THR B 1 82 ? -3.809 -0.366 3.326 1 98.81 82 THR B CA 1
ATOM 1535 C C . THR B 1 82 ? -3.996 -0.573 4.828 1 98.81 82 THR B C 1
ATOM 1537 O O . THR B 1 82 ? -3.326 -1.411 5.434 1 98.81 82 THR B O 1
ATOM 1540 N N . VAL B 1 83 ? -4.91 0.159 5.426 1 98.44 83 VAL B N 1
ATOM 1541 C CA . VAL B 1 83 ? -5.16 0.041 6.859 1 98.44 83 VAL B CA 1
ATOM 1542 C C . VAL B 1 83 ? -6.66 -0.044 7.117 1 98.44 83 VAL B C 1
ATOM 1544 O O . VAL B 1 83 ? -7.461 0.488 6.348 1 98.44 83 VAL B O 1
ATOM 1547 N N . ALA B 1 84 ? -6.957 -0.746 8.234 1 98.19 84 ALA B N 1
ATOM 1548 C CA . ALA B 1 84 ? -8.328 -0.654 8.742 1 98.19 84 ALA B CA 1
ATOM 1549 C C . ALA B 1 84 ? -8.656 0.771 9.18 1 98.19 84 ALA B C 1
ATOM 1551 O O . ALA B 1 84 ? -7.84 1.434 9.82 1 98.19 84 ALA B O 1
ATOM 1552 N N . ARG B 1 85 ? -9.852 1.172 8.867 1 97.88 85 ARG B N 1
ATOM 1553 C CA . ARG B 1 85 ? -10.242 2.531 9.227 1 97.88 85 ARG B CA 1
ATOM 1554 C C . ARG B 1 85 ? -10.375 2.678 10.742 1 97.88 85 ARG B C 1
ATOM 1556 O O . ARG B 1 85 ? -10.352 3.793 11.266 1 97.88 85 ARG B O 1
ATOM 1563 N N . ASP B 1 86 ? -10.531 1.617 11.484 1 96.81 86 ASP B N 1
ATOM 1564 C CA . ASP B 1 86 ? -10.633 1.703 12.938 1 96.81 86 ASP B CA 1
ATOM 1565 C C . ASP B 1 86 ? -9.281 2.049 13.57 1 96.81 86 ASP B C 1
ATOM 1567 O O . ASP B 1 86 ? -9.203 2.309 14.773 1 96.81 86 ASP B O 1
ATOM 1571 N N . ARG B 1 87 ? -8.211 2.111 12.773 1 97.69 87 ARG B N 1
ATOM 1572 C CA . ARG B 1 87 ? -6.918 2.592 13.242 1 97.69 87 ARG B CA 1
ATOM 1573 C C . ARG B 1 87 ? -6.879 4.113 13.281 1 97.69 87 ARG B C 1
ATOM 1575 O O . ARG B 1 87 ? -5.965 4.703 13.867 1 97.69 87 ARG B O 1
ATOM 1582 N N . ILE B 1 88 ? -7.785 4.715 12.57 1 97.81 88 ILE B N 1
ATOM 1583 C CA . ILE B 1 88 ? -7.824 6.172 12.5 1 97.81 88 ILE B CA 1
ATOM 1584 C C . ILE B 1 88 ? -8.344 6.742 13.82 1 97.81 88 ILE B C 1
ATOM 1586 O O . ILE B 1 88 ? -9.453 6.406 14.25 1 97.81 88 ILE B O 1
ATOM 1590 N N . VAL B 1 89 ? -7.637 7.664 14.414 1 97.75 89 VAL B N 1
ATOM 1591 C CA . VAL B 1 89 ? -7.988 8.141 15.75 1 97.75 89 VAL B CA 1
ATOM 1592 C C . VAL B 1 89 ? -8.172 9.656 15.727 1 97.75 89 VAL B C 1
ATOM 1594 O O . VAL B 1 89 ? -8.391 10.273 16.766 1 97.75 89 VAL B O 1
ATOM 1597 N N . GLY B 1 90 ? -8.031 10.25 14.586 1 97.06 90 GLY B N 1
ATOM 1598 C CA . GLY B 1 90 ? -8.234 11.68 14.445 1 97.06 90 GLY B CA 1
ATOM 1599 C C . GLY B 1 90 ? -7.98 12.188 13.039 1 97.06 90 GLY B C 1
ATOM 1600 O O . GLY B 1 90 ? -7.531 11.43 12.172 1 97.06 90 GLY B O 1
ATOM 1601 N N . THR B 1 91 ? -8.352 13.422 12.789 1 97.12 91 THR B N 1
ATOM 1602 C CA . THR B 1 91 ? -8.117 14.094 11.516 1 97.12 91 THR B CA 1
ATOM 1603 C C . THR B 1 91 ? -7.25 15.336 11.703 1 97.12 91 THR B C 1
ATOM 1605 O O . THR B 1 91 ? -7.27 15.953 12.773 1 97.12 91 THR B O 1
ATOM 1608 N N . ALA B 1 92 ? -6.492 15.609 10.672 1 97.94 92 ALA B N 1
ATOM 1609 C CA . ALA B 1 92 ? -5.59 16.75 10.758 1 97.94 92 ALA B CA 1
ATOM 1610 C C . ALA B 1 92 ? -5.75 17.672 9.547 1 97.94 92 ALA B C 1
ATOM 1612 O O . ALA B 1 92 ? -4.891 18.516 9.281 1 97.94 92 ALA B O 1
ATOM 1613 N N . GLY B 1 93 ? -6.754 17.484 8.719 1 97.62 93 GLY B N 1
ATOM 1614 C CA . GLY B 1 93 ? -7.023 18.391 7.605 1 97.62 93 GLY B CA 1
ATOM 1615 C C . GLY B 1 93 ? -6.781 17.734 6.254 1 97.62 93 GLY B C 1
ATOM 1616 O O . GLY B 1 93 ? -6.934 16.531 6.102 1 97.62 93 GLY B O 1
ATOM 1617 N N . GLN B 1 94 ? -6.543 18.641 5.172 1 98 94 GLN B N 1
ATOM 1618 C CA . GLN B 1 94 ? -6.328 18.234 3.785 1 98 94 GLN B CA 1
ATOM 1619 C C . GLN B 1 94 ? -5.094 18.922 3.197 1 98 94 GLN B C 1
ATOM 1621 O O . GLN B 1 94 ? -4.855 20.094 3.441 1 98 94 GLN B O 1
ATOM 1626 N N . VAL B 1 95 ? -4.395 18.125 2.459 1 98.69 95 VAL B N 1
ATOM 1627 C CA . VAL B 1 95 ? -3.258 18.734 1.772 1 98.69 95 VAL B CA 1
ATOM 1628 C C . VAL B 1 95 ? -3.736 19.469 0.524 1 98.69 95 VAL B C 1
ATOM 1630 O O . VAL B 1 95 ? -4.855 19.25 0.057 1 98.69 95 VAL B O 1
ATOM 1633 N N . ASP B 1 96 ? -2.834 20.328 -0.007 1 98.44 96 ASP B N 1
ATOM 1634 C CA . ASP B 1 96 ? -3.17 21.047 -1.23 1 98.44 96 ASP B CA 1
ATOM 1635 C C . ASP B 1 96 ? -2.861 20.203 -2.467 1 98.44 96 ASP B C 1
ATOM 1637 O O . ASP B 1 96 ? -2.289 19.125 -2.359 1 98.44 96 ASP B O 1
ATOM 1641 N N . VAL B 1 97 ? -3.246 20.719 -3.613 1 97.69 97 VAL B N 1
ATOM 1642 C CA . VAL B 1 97 ? -3.143 20.016 -4.887 1 97.69 97 VAL B CA 1
ATOM 1643 C C . VAL B 1 97 ? -1.673 19.797 -5.238 1 97.69 97 VAL B C 1
ATOM 1645 O O . VAL B 1 97 ? -1.312 18.766 -5.812 1 97.69 97 VAL B O 1
ATOM 1648 N N . ALA B 1 98 ? -0.821 20.766 -4.949 1 98.25 98 ALA B N 1
ATOM 1649 C CA . ALA B 1 98 ? 0.602 20.656 -5.258 1 98.25 98 ALA B CA 1
ATOM 1650 C C . ALA B 1 98 ? 1.235 19.5 -4.496 1 98.25 98 ALA B C 1
ATOM 1652 O O . ALA B 1 98 ? 2.055 18.75 -5.047 1 98.25 98 ALA B O 1
ATOM 1653 N N . THR B 1 99 ? 0.898 19.359 -3.252 1 98.62 99 THR B N 1
ATOM 1654 C CA . THR B 1 99 ? 1.386 18.234 -2.453 1 98.62 99 THR B CA 1
ATOM 1655 C C . THR B 1 99 ? 0.978 16.906 -3.078 1 98.62 99 THR B C 1
ATOM 1657 O O . THR B 1 99 ? 1.807 16 -3.234 1 98.62 99 THR B O 1
ATOM 1660 N N . MET B 1 100 ? -0.263 16.812 -3.492 1 98.5 100 MET B N 1
ATOM 1661 C CA . MET B 1 100 ? -0.742 15.57 -4.078 1 98.5 100 MET B CA 1
ATOM 1662 C C . MET B 1 100 ? -0.016 15.273 -5.387 1 98.5 100 MET B C 1
ATOM 1664 O O . MET B 1 100 ? 0.257 14.109 -5.695 1 98.5 100 MET B O 1
ATOM 1668 N N . ARG B 1 101 ? 0.262 16.266 -6.152 1 97.75 101 ARG B N 1
ATOM 1669 C CA . ARG B 1 101 ? 1.001 16.078 -7.398 1 97.75 101 ARG B CA 1
ATOM 1670 C C . ARG B 1 101 ? 2.379 15.484 -7.129 1 97.75 101 ARG B C 1
ATOM 1672 O O . ARG B 1 101 ? 2.809 14.562 -7.82 1 97.75 101 ARG B O 1
ATOM 1679 N N . ASP B 1 102 ? 3.043 16.047 -6.156 1 98.25 102 ASP B N 1
ATOM 1680 C CA . ASP B 1 102 ? 4.359 15.523 -5.793 1 98.25 102 ASP B CA 1
ATOM 1681 C C . ASP B 1 102 ? 4.27 14.07 -5.328 1 98.25 102 ASP B C 1
ATOM 1683 O O . ASP B 1 102 ? 5.082 13.234 -5.73 1 98.25 102 ASP B O 1
ATOM 1687 N N . VAL B 1 103 ? 3.289 13.766 -4.473 1 98.56 103 VAL B N 1
ATOM 1688 C CA . VAL B 1 103 ? 3.086 12.414 -3.947 1 98.56 103 VAL B CA 1
ATOM 1689 C C . VAL B 1 103 ? 2.787 11.453 -5.094 1 98.56 103 VAL B C 1
ATOM 1691 O O . VAL B 1 103 ? 3.32 10.344 -5.137 1 98.56 103 VAL B O 1
ATOM 1694 N N . ASP B 1 104 ? 1.956 11.914 -6.066 1 98.19 104 ASP B N 1
ATOM 1695 C CA . ASP B 1 104 ? 1.586 11.078 -7.203 1 98.19 104 ASP B CA 1
ATOM 1696 C C . ASP B 1 104 ? 2.816 10.68 -8.016 1 98.19 104 ASP B C 1
ATOM 1698 O O . ASP B 1 104 ? 2.908 9.547 -8.508 1 98.19 104 ASP B O 1
ATOM 1702 N N . LEU B 1 105 ? 3.719 11.547 -8.219 1 97.31 105 LEU B N 1
ATOM 1703 C CA . LEU B 1 105 ? 4.934 11.266 -8.977 1 97.31 105 LEU B CA 1
ATOM 1704 C C . LEU B 1 105 ? 5.715 10.117 -8.336 1 97.31 105 LEU B C 1
ATOM 1706 O O . LEU B 1 105 ? 6.168 9.211 -9.039 1 97.31 105 LEU B O 1
ATOM 1710 N N . TRP B 1 106 ? 5.844 10.148 -7.062 1 98.06 106 TRP B N 1
ATOM 1711 C CA . TRP B 1 106 ? 6.621 9.125 -6.375 1 98.06 106 TRP B CA 1
ATOM 1712 C C . TRP B 1 106 ? 5.867 7.801 -6.34 1 98.06 106 TRP B C 1
ATOM 1714 O O . TRP B 1 106 ? 6.465 6.734 -6.492 1 98.06 106 TRP B O 1
ATOM 1724 N N . LEU B 1 107 ? 4.535 7.852 -6.098 1 98.44 107 LEU B N 1
ATOM 1725 C CA . LEU B 1 107 ? 3.75 6.625 -6.156 1 98.44 107 LEU B CA 1
ATOM 1726 C C . LEU B 1 107 ? 3.891 5.949 -7.516 1 98.44 107 LEU B C 1
ATOM 1728 O O . LEU B 1 107 ? 4.066 4.734 -7.594 1 98.44 107 LEU B O 1
ATOM 1732 N N . ARG B 1 108 ? 3.811 6.777 -8.57 1 98 108 ARG B N 1
ATOM 1733 C CA . ARG B 1 108 ? 3.969 6.242 -9.922 1 98 108 ARG B CA 1
ATOM 1734 C C . ARG B 1 108 ? 5.332 5.578 -10.086 1 98 108 ARG B C 1
ATOM 1736 O O . ARG B 1 108 ? 5.43 4.492 -10.664 1 98 108 ARG B O 1
ATOM 1743 N N . ASP B 1 109 ? 6.336 6.195 -9.656 1 97.19 109 ASP B N 1
ATOM 1744 C CA . ASP B 1 109 ? 7.691 5.664 -9.773 1 97.19 109 ASP B CA 1
ATOM 1745 C C . ASP B 1 109 ? 7.844 4.367 -8.984 1 97.19 109 ASP B C 1
ATOM 1747 O O . ASP B 1 109 ? 8.328 3.363 -9.516 1 97.19 109 ASP B O 1
ATOM 1751 N N . PHE B 1 110 ? 7.402 4.34 -7.719 1 98.38 110 PHE B N 1
ATOM 1752 C CA . PHE B 1 110 ? 7.625 3.223 -6.809 1 98.38 110 PHE B CA 1
ATOM 1753 C C . PHE B 1 110 ? 6.801 2.01 -7.223 1 98.38 110 PHE B C 1
ATOM 1755 O O . PHE B 1 110 ? 7.172 0.871 -6.934 1 98.38 110 PHE B O 1
ATOM 1762 N N . LEU B 1 111 ? 5.719 2.246 -7.996 1 98.38 111 LEU B N 1
ATOM 1763 C CA . LEU B 1 111 ? 4.852 1.145 -8.406 1 98.38 111 LEU B CA 1
ATOM 1764 C C . LEU B 1 111 ? 5.023 0.844 -9.891 1 98.38 111 LEU B C 1
ATOM 1766 O O . LEU B 1 111 ? 4.312 0 -10.445 1 98.38 111 LEU B O 1
ATOM 1770 N N . ALA B 1 112 ? 5.914 1.611 -10.578 1 97.56 112 ALA B N 1
ATOM 1771 C CA . ALA B 1 112 ? 6.145 1.455 -12.016 1 97.56 112 ALA B CA 1
ATOM 1772 C C . ALA B 1 112 ? 4.852 1.65 -12.797 1 97.56 112 ALA B C 1
ATOM 1774 O O . ALA B 1 112 ? 4.523 0.85 -13.68 1 97.56 112 ALA B O 1
ATOM 1775 N N . LEU B 1 113 ? 4.164 2.711 -12.414 1 97.12 113 LEU B N 1
ATOM 1776 C CA . LEU B 1 113 ? 2.93 3.078 -13.094 1 97.12 113 LEU B CA 1
ATOM 1777 C C . LEU B 1 113 ? 3.107 4.371 -13.883 1 97.12 113 LEU B C 1
ATOM 1779 O O . LEU B 1 113 ? 2.369 5.336 -13.68 1 97.12 113 LEU B O 1
ATOM 1783 N N . PRO B 1 114 ? 4.18 4.531 -14.625 1 75 114 PRO B N 1
ATOM 1784 C CA . PRO B 1 114 ? 4.438 5.828 -15.258 1 75 114 PRO B CA 1
ATOM 1785 C C . PRO B 1 114 ? 3.285 6.293 -16.141 1 75 114 PRO B C 1
ATOM 1787 O O . PRO B 1 114 ? 2.504 5.469 -16.625 1 75 114 PRO B O 1
ATOM 1790 N N . GLY B 1 115 ? 2.914 7.516 -15.945 1 61.38 115 GLY B N 1
ATOM 1791 C CA . GLY B 1 115 ? 1.881 8.164 -16.734 1 61.38 115 GLY B CA 1
ATOM 1792 C C . GLY B 1 115 ? 2.074 7.977 -18.234 1 61.38 115 GLY B C 1
ATOM 1793 O O . GLY B 1 115 ? 3.15 7.578 -18.688 1 61.38 115 GLY B O 1
ATOM 1794 N N . ARG B 1 116 ? 0.973 7.898 -19.031 1 45.62 116 ARG B N 1
ATOM 1795 C CA . ARG B 1 116 ? 1.062 8.078 -20.469 1 45.62 116 ARG B CA 1
ATOM 1796 C C . ARG B 1 116 ? 1.786 9.375 -20.812 1 45.62 116 ARG B C 1
ATOM 1798 O O . ARG B 1 116 ? 1.748 10.336 -20.047 1 45.62 116 ARG B O 1
#

Radius of gyration: 16.68 Å; Cα contacts (8 Å, |Δi|>4): 531; chains: 2; bounding box: 34×51×37 Å

pLDDT: mean 95.85, std 8.28, range [45.22, 98.94]

InterPro domains:
  IPR003477 mRNA interferase PemK-like [PF02452] (5-110)
  IPR003477 mRNA interferase PemK-like [PIRSF033490] (3-112)
  IPR003477 mRNA interferase PemK-like [PTHR33988] (1-111)
  IPR011067 Plasmid maintenance toxin/Cell growth inhibitor [G3DSA:2.30.30.110] (2-114)

Organism: NCBI:txid1656884

Nearest PDB structures (foldseek):
  1ne8-assembly1_A-2  TM=8.805E-01  e=2.293E-10  Bacillus subtilis
  5dlo-assembly1_A  TM=8.970E-01  e=2.746E-10  Staphylococcus aureus
  5hk3-assembly1_A  TM=8.957E-01  e=4.713E-10  Mycobacterium tuberculosis H37Rv
  9g2a-assembly1_B  TM=8.704E-01  e=3.707E-10  Staphylococcus aureus subsp. aureus N315
  5hkc-assembly1_B  TM=8.439E-01  e=1.443E-08  Mycobacterium tuberculosis CDC1551